Protein AF-0000000078973085 (afdb_homodimer)

Radius of gyration: 21.82 Å; Cα contacts (8 Å, |Δi|>4): 603; chains: 2; bounding box: 83×65×47 Å

Organism: NCBI:txid3068

Solvent-accessible surface area (backbone atoms only — not comparable to full-atom values): 18368 Å² total; per-residue (Å²): 118,57,44,70,79,89,70,60,66,67,54,42,29,75,76,68,40,30,40,82,41,71,52,67,82,89,67,50,64,67,45,51,39,51,39,35,44,72,67,70,41,77,74,64,61,64,69,50,48,51,47,25,57,71,43,38,66,47,36,42,32,27,29,48,53,70,67,42,96,84,46,79,40,56,42,31,38,34,33,26,32,42,28,72,36,55,40,35,38,51,45,72,74,46,48,35,70,94,53,52,96,66,54,53,66,59,50,53,50,30,53,54,48,28,53,45,41,73,58,55,31,42,34,38,33,39,72,32,50,69,91,50,43,65,63,43,40,76,56,59,31,35,68,40,62,98,57,24,38,31,32,39,32,64,56,71,72,74,70,85,63,64,69,72,67,77,105,120,55,44,71,79,88,69,59,66,68,53,43,29,74,75,70,40,32,39,82,43,73,50,67,80,87,66,50,65,69,45,52,39,50,38,34,42,72,68,69,42,78,75,64,60,64,70,51,49,51,47,25,58,71,44,37,66,47,38,40,31,27,29,48,53,70,68,41,98,82,46,79,41,59,42,31,35,35,34,27,34,41,28,72,37,55,38,36,38,50,45,75,74,45,49,35,71,94,53,53,95,68,54,54,66,58,50,52,49,29,54,54,48,28,52,44,40,72,58,55,30,42,35,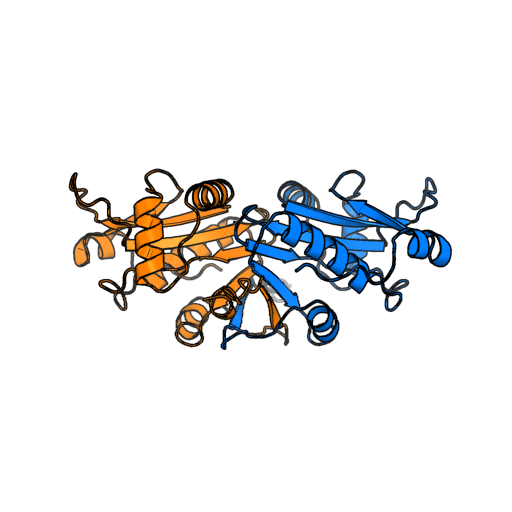37,33,38,72,33,50,69,89,49,42,66,64,44,41,76,56,58,31,34,68,39,63,97,55,24,37,31,32,37,32,64,56,71,73,74,68,84,65,64,71,69,66,78,106

InterPro domains:
  IPR000182 GNAT domain [PF00583] (39-141)
  IPR000182 GNAT domain [PS51186] (18-160)
  IPR016181 Acyl-CoA N-acyltransferase [SSF55729] (31-145)
  IPR045039 Acetyltransferase NSI-like [PTHR43626] (22-157)

Nearest PDB structures (foldseek):
  7dal-assembly1_B  TM=9.030E-01  e=3.001E-16  Oryza sativa Japonica Group
  7daj-assembly1_B  TM=9.106E-01  e=4.687E-16  Oryza sativa Japonica Group
  7dai-assembly1_A-2  TM=9.444E-01  e=3.167E-15  Oryza sativa Japonica Group
  7dai-assembly2_C  TM=9.114E-01  e=1.143E-15  Oryza sativa Japonica Group
  6k5m-assembly1_A  TM=9.271E-01  e=1.062E-14  Oryza sativa Japonica Group

Secondary structure (DSSP, 8-state):
-PPP-SS-HHHHHHHH-EEEEESSTT--HHHHHHHHHHTTPPP--HHHHHHHHHT-SEEEEEEESS-BTTB--EEEEEEEEE-SSSEEEEEEEEE-GGGTTSSHHHHHHHHHHHHHHHTT--EEEEEE-GGGHHHHHHTT-EESGGG-EEEEEE-------STTTT-/-PPP-SS-HHHHHHHH-EEEEESSTT--HHHHHHHHHHTTPPP--HHHHHHHHHT-SEEEEEEESS-BTTB--EEEEEEEEE-SSSEEEEEEEEE-GGGTTSSHHHHHHHHHHHHHHHTT--EEEEEE-GGGHHHHHHTT-EESGGG-EEEEEE-------STTTT-

pLDDT: mean 90.13, std 17.05, range [22.17, 98.94]

Structure (mmCIF, N/CA/C/O backbone):
data_AF-0000000078973085-model_v1
#
loop_
_entity.id
_entity.type
_entity.pdbx_description
1 polymer 'N-acetyltransferase domain-containing protein'
#
loop_
_atom_site.group_PDB
_atom_site.id
_atom_site.type_symbol
_atom_site.label_atom_id
_atom_site.label_alt_id
_atom_site.label_comp_id
_atom_site.label_asym_id
_atom_site.label_entity_id
_atom_site.label_seq_id
_atom_site.pdbx_PDB_ins_code
_atom_site.Cartn_x
_atom_site.Cartn_y
_atom_site.Cartn_z
_atom_site.occupancy
_atom_site.B_iso_or_equiv
_atom_site.auth_seq_id
_atom_site.auth_comp_id
_atom_site.auth_asym_id
_atom_site.auth_atom_id
_atom_site.pdbx_PDB_model_num
ATOM 1 N N . ARG A 1 1 ? 19.594 -4.953 1.979 1 85.5 1 ARG A N 1
ATOM 2 C CA . ARG A 1 1 ? 19.875 -5.809 0.831 1 85.5 1 ARG A CA 1
ATOM 3 C C . ARG A 1 1 ? 18.672 -6.668 0.474 1 85.5 1 ARG A C 1
ATOM 5 O O . ARG A 1 1 ? 17.906 -7.062 1.354 1 85.5 1 ARG A O 1
ATOM 12 N N . PRO A 1 2 ? 18.516 -6.922 -0.859 1 89.56 2 PRO A N 1
ATOM 13 C CA . PRO A 1 2 ? 17.406 -7.809 -1.251 1 89.56 2 PRO A CA 1
ATOM 14 C C . PRO A 1 2 ? 17.609 -9.242 -0.762 1 89.56 2 PRO A C 1
ATOM 16 O O . PRO A 1 2 ? 18.734 -9.648 -0.476 1 89.56 2 PRO A O 1
ATOM 19 N N . PRO A 1 3 ? 16.469 -9.898 -0.568 1 90 3 PRO A N 1
ATOM 20 C CA . PRO A 1 3 ? 16.641 -11.32 -0.256 1 90 3 PRO A CA 1
ATOM 21 C C . PRO A 1 3 ? 17.359 -12.086 -1.364 1 90 3 PRO A C 1
ATOM 23 O O . PRO A 1 3 ? 17.188 -11.773 -2.545 1 90 3 PRO A O 1
ATOM 26 N N . PRO A 1 4 ? 18.141 -13.055 -0.944 1 91.69 4 PRO A N 1
ATOM 27 C CA . PRO A 1 4 ? 18.797 -13.875 -1.968 1 91.69 4 PRO A CA 1
ATOM 28 C C . PRO A 1 4 ? 17.812 -14.742 -2.752 1 91.69 4 PRO A C 1
ATOM 30 O O . PRO A 1 4 ? 16.766 -15.117 -2.229 1 91.69 4 PRO A O 1
ATOM 33 N N . ILE A 1 5 ? 18.219 -14.984 -3.992 1 96.19 5 ILE A N 1
ATOM 34 C CA . ILE A 1 5 ? 17.484 -15.977 -4.777 1 96.19 5 ILE A CA 1
ATOM 35 C C . ILE A 1 5 ? 17.938 -17.375 -4.383 1 96.19 5 ILE A C 1
ATOM 37 O O . ILE A 1 5 ? 19.062 -17.781 -4.664 1 96.19 5 ILE A O 1
ATOM 41 N N . SER A 1 6 ? 17 -18.094 -3.74 1 96.12 6 SER A N 1
ATOM 42 C CA . SER A 1 6 ? 17.359 -19.391 -3.17 1 96.12 6 SER A CA 1
ATOM 43 C C . SER A 1 6 ? 17.438 -20.453 -4.25 1 96.12 6 SER A C 1
ATOM 45 O O . SER A 1 6 ? 18.172 -21.453 -4.098 1 96.12 6 SER A O 1
ATOM 47 N N . ARG A 1 7 ? 16.656 -20.391 -5.328 1 97.44 7 ARG A N 1
ATOM 48 C CA . ARG A 1 7 ? 16.578 -21.328 -6.445 1 97.44 7 ARG A CA 1
ATOM 49 C C . ARG A 1 7 ? 16.422 -20.594 -7.77 1 97.44 7 ARG A C 1
ATOM 51 O O . ARG A 1 7 ? 15.5 -19.781 -7.938 1 97.44 7 ARG A O 1
ATOM 58 N N . PRO A 1 8 ? 17.406 -20.828 -8.688 1 97.62 8 PRO A N 1
ATOM 59 C CA . PRO A 1 8 ? 17.328 -20.109 -9.969 1 97.62 8 PRO A CA 1
ATOM 60 C C . PRO A 1 8 ? 16.141 -20.547 -10.812 1 97.62 8 PRO A C 1
ATOM 62 O O . PRO A 1 8 ? 15.617 -21.656 -10.633 1 97.62 8 PRO A O 1
ATOM 65 N N . ASP A 1 9 ? 15.734 -19.703 -11.773 1 97.5 9 ASP A N 1
ATOM 66 C CA . ASP A 1 9 ? 14.594 -19.969 -12.641 1 97.5 9 ASP A CA 1
ATOM 67 C C . ASP A 1 9 ? 14.789 -21.266 -13.43 1 97.5 9 ASP A C 1
ATOM 69 O O . ASP A 1 9 ? 13.828 -22 -13.672 1 97.5 9 ASP A O 1
ATOM 73 N N . SER A 1 10 ? 16.016 -21.469 -13.844 1 96.69 10 SER A N 1
ATOM 74 C CA . SER A 1 10 ? 16.328 -22.656 -14.656 1 96.69 10 SER A CA 1
ATOM 75 C C . SER A 1 10 ? 15.984 -23.938 -13.914 1 96.69 10 SER A C 1
ATOM 77 O O . SER A 1 10 ? 15.578 -24.922 -14.531 1 96.69 10 SER A O 1
ATOM 79 N N . ASP A 1 11 ? 16.094 -23.938 -12.625 1 97.69 11 ASP A N 1
ATOM 80 C CA . ASP A 1 11 ? 15.766 -25.125 -11.828 1 97.69 11 ASP A CA 1
ATOM 81 C C . ASP A 1 11 ? 14.258 -25.359 -11.812 1 97.69 11 ASP A C 1
ATOM 83 O O . ASP A 1 11 ? 13.805 -26.5 -11.922 1 97.69 11 ASP A O 1
ATOM 87 N N . PHE A 1 12 ? 13.5 -24.297 -11.703 1 97.19 12 PHE A N 1
ATOM 88 C CA . PHE A 1 12 ? 12.047 -24.438 -11.711 1 97.19 12 PHE A CA 1
ATOM 89 C C . PHE A 1 12 ? 11.562 -24.922 -13.07 1 97.19 12 PHE A C 1
ATOM 91 O O . PHE A 1 12 ? 10.656 -25.766 -13.148 1 97.19 12 PHE A O 1
ATOM 98 N N . GLU A 1 13 ? 12.211 -24.391 -14.109 1 95.44 13 GLU A N 1
ATOM 99 C CA . GLU A 1 13 ? 11.852 -24.859 -15.445 1 95.44 13 GLU A CA 1
ATOM 100 C C . GLU A 1 13 ? 12.172 -26.328 -15.625 1 95.44 13 GLU A C 1
ATOM 102 O O . GLU A 1 13 ? 11.344 -27.094 -16.141 1 95.44 13 GLU A O 1
ATOM 107 N N . ALA A 1 14 ? 13.312 -26.734 -15.219 1 95.75 14 ALA A N 1
ATOM 108 C CA . ALA A 1 14 ? 13.766 -28.109 -15.398 1 95.75 14 ALA A CA 1
ATOM 109 C C . ALA A 1 14 ? 12.953 -29.078 -14.531 1 95.75 14 ALA A C 1
ATOM 111 O O . ALA A 1 14 ? 12.594 -30.172 -14.977 1 95.75 14 ALA A O 1
ATOM 112 N N . GLN A 1 15 ? 12.594 -28.688 -13.328 1 95.5 15 GLN A N 1
ATOM 113 C CA . GLN A 1 15 ? 12.016 -29.609 -12.352 1 95.5 15 GLN A CA 1
ATOM 114 C C . GLN A 1 15 ? 10.484 -29.547 -12.383 1 95.5 15 GLN A C 1
ATOM 116 O O . GLN A 1 15 ? 9.82 -30.562 -12.164 1 95.5 15 GLN A O 1
ATOM 121 N N . LEU A 1 16 ? 9.953 -28.344 -12.688 1 94.19 16 LEU A N 1
ATOM 122 C CA . LEU A 1 16 ? 8.508 -28.188 -12.578 1 94.19 16 LEU A CA 1
ATOM 123 C C . LEU A 1 16 ? 7.891 -27.812 -13.922 1 94.19 16 LEU A C 1
ATOM 125 O O . LEU A 1 16 ? 6.668 -27.844 -14.086 1 94.19 16 LEU A O 1
ATOM 129 N N . GLY A 1 17 ? 8.719 -27.5 -14.953 1 92.94 17 GLY A N 1
ATOM 130 C CA . GLY A 1 17 ? 8.203 -27.078 -16.25 1 92.94 17 GLY A CA 1
ATOM 131 C C . GLY A 1 17 ? 7.465 -25.766 -16.203 1 92.94 17 GLY A C 1
ATOM 132 O O . GLY A 1 17 ? 6.402 -25.609 -16.812 1 92.94 17 GLY A O 1
ATOM 133 N N . VAL A 1 18 ? 8.016 -24.844 -15.414 1 95.12 18 VAL A N 1
ATOM 134 C CA . VAL A 1 18 ? 7.352 -23.547 -15.297 1 95.12 18 VAL A CA 1
ATOM 135 C C . VAL A 1 18 ? 8.336 -22.422 -15.633 1 95.12 18 VAL A C 1
ATOM 137 O O . VAL A 1 18 ? 9.547 -22.641 -15.633 1 95.12 18 VAL A O 1
ATOM 140 N N . GLN A 1 19 ? 7.781 -21.234 -15.969 1 95.81 19 GLN A N 1
ATOM 141 C CA . GLN A 1 19 ? 8.57 -20.047 -16.266 1 95.81 19 GLN A CA 1
ATOM 142 C C . GLN A 1 19 ? 8.031 -18.828 -15.523 1 95.81 19 GLN A C 1
ATOM 144 O O . GLN A 1 19 ? 6.816 -18.641 -15.406 1 95.81 19 GLN A O 1
ATOM 149 N N . PHE A 1 20 ? 8.953 -18.031 -15 1 97.38 20 PHE A N 1
ATOM 150 C CA . PHE A 1 20 ? 8.594 -16.75 -14.391 1 97.38 20 PHE A CA 1
ATOM 151 C C . PHE A 1 20 ? 8.516 -15.656 -15.445 1 97.38 20 PHE A C 1
ATOM 153 O O . PHE A 1 20 ? 9.398 -15.539 -16.297 1 97.38 20 PHE A O 1
ATOM 160 N N . VAL A 1 21 ? 7.477 -14.875 -15.406 1 96.88 21 VAL A N 1
ATOM 161 C CA . VAL A 1 21 ? 7.27 -13.789 -16.359 1 96.88 21 VAL A CA 1
ATOM 162 C C . VAL A 1 21 ? 7.039 -12.477 -15.617 1 96.88 21 VAL A C 1
ATOM 164 O O . VAL A 1 21 ? 6.332 -12.445 -14.609 1 96.88 21 VAL A O 1
ATOM 167 N N . GLU A 1 22 ? 7.672 -11.406 -16.109 1 98.12 22 GLU A N 1
ATOM 168 C CA . GLU A 1 22 ? 7.469 -10.078 -15.539 1 98.12 22 GLU A CA 1
ATOM 169 C C . GLU A 1 22 ? 6.508 -9.25 -16.391 1 98.12 22 GLU A C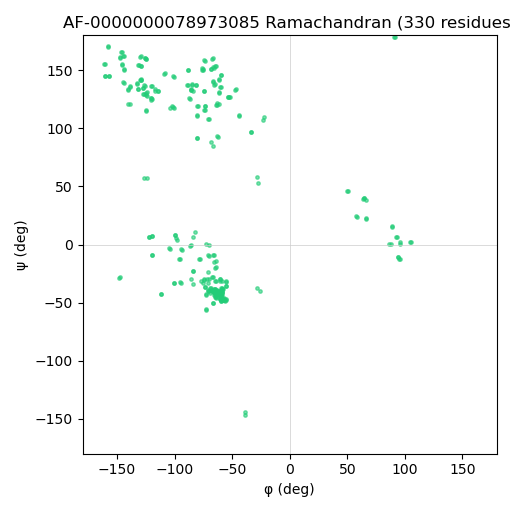 1
ATOM 171 O O . GLU A 1 22 ? 6.527 -9.344 -17.609 1 98.12 22 GLU A O 1
ATOM 176 N N . GLY A 1 23 ? 5.742 -8.469 -15.75 1 98.25 23 GLY A N 1
ATOM 177 C CA . GLY A 1 23 ? 4.828 -7.582 -16.453 1 98.25 23 GLY A CA 1
ATOM 178 C C . GLY A 1 23 ? 3.469 -8.203 -16.703 1 98.25 23 GLY A C 1
ATOM 179 O O . GLY A 1 23 ? 3.219 -9.344 -16.312 1 98.25 23 GLY A O 1
ATOM 180 N N . ARG A 1 24 ?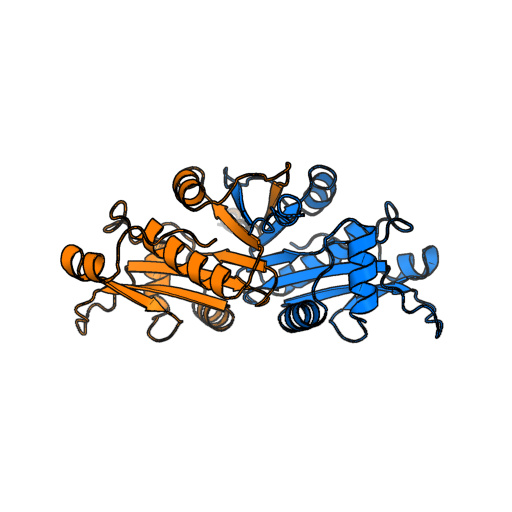 2.633 -7.449 -17.281 1 97.75 24 ARG A N 1
ATOM 181 C CA . ARG A 1 24 ? 1.24 -7.871 -17.391 1 97.75 24 ARG A CA 1
ATOM 182 C C . ARG A 1 24 ? 0.97 -8.539 -18.734 1 97.75 24 ARG A C 1
ATOM 184 O O . ARG A 1 24 ? -0.09 -9.133 -18.938 1 97.75 24 ARG A O 1
ATOM 191 N N . GLU A 1 25 ? 1.925 -8.406 -19.672 1 95.06 25 GLU A N 1
ATOM 192 C CA . GLU A 1 25 ? 1.686 -8.914 -21.016 1 95.06 25 GLU A CA 1
ATOM 193 C C . GLU A 1 25 ? 1.461 -10.422 -21 1 95.06 25 GLU A C 1
ATOM 195 O O . GLU A 1 25 ? 2.248 -11.172 -20.406 1 95.06 25 GLU A O 1
ATOM 200 N N . GLY A 1 26 ? 0.377 -10.875 -21.672 1 92.62 26 GLY A N 1
ATOM 201 C CA . GLY A 1 26 ? 0.091 -12.297 -21.781 1 92.62 26 GLY A CA 1
ATOM 202 C C . GLY A 1 26 ? -0.854 -12.805 -20.703 1 92.62 26 GLY A C 1
ATOM 203 O O . GLY A 1 26 ? -1.34 -13.93 -20.781 1 92.62 26 GLY A O 1
ATOM 204 N N . ILE A 1 27 ? -1.103 -11.992 -19.734 1 95.69 27 ILE A N 1
ATOM 205 C CA . ILE A 1 27 ? -2.027 -12.391 -18.672 1 95.69 27 ILE A CA 1
ATOM 206 C C . ILE A 1 27 ? -3.459 -12.359 -19.203 1 95.69 27 ILE A C 1
ATOM 208 O O . ILE A 1 27 ? -3.934 -11.312 -19.656 1 95.69 27 ILE A O 1
ATOM 212 N N . LEU A 1 28 ? -4.059 -13.477 -19.172 1 94.75 28 LEU A N 1
ATOM 213 C CA . LEU A 1 28 ? -5.496 -13.523 -19.422 1 94.75 28 LEU A CA 1
ATOM 214 C C . LEU A 1 28 ? -6.281 -13.305 -18.125 1 94.75 28 LEU A C 1
ATOM 216 O O . LEU A 1 28 ? -6.133 -14.062 -17.172 1 94.75 28 LEU A O 1
ATOM 220 N N . ILE A 1 29 ? -7.129 -12.367 -18.188 1 97.12 29 ILE A N 1
ATOM 221 C CA . ILE A 1 29 ? -7.887 -11.969 -17.016 1 97.12 29 ILE A CA 1
ATOM 222 C C . ILE A 1 29 ? -8.695 -13.156 -16.484 1 97.12 29 ILE A C 1
ATOM 224 O O . ILE A 1 29 ? -8.773 -13.375 -15.281 1 97.12 29 ILE A O 1
ATOM 228 N N . THR A 1 30 ? -9.258 -13.883 -17.375 1 95.62 30 THR A N 1
ATOM 229 C CA . THR A 1 30 ? -10.062 -15.031 -16.984 1 95.62 30 THR A CA 1
ATOM 230 C C . THR A 1 30 ? -9.211 -16.062 -16.234 1 95.62 30 THR A C 1
ATOM 232 O O . THR A 1 30 ? -9.641 -16.578 -15.203 1 95.62 30 THR A O 1
ATOM 235 N N . GLU A 1 31 ? -8.016 -16.328 -16.656 1 94.94 31 GLU A N 1
ATOM 236 C CA . GLU A 1 31 ? -7.129 -17.281 -16.016 1 94.94 31 GLU A CA 1
ATOM 237 C C . GLU A 1 31 ? -6.672 -16.781 -14.648 1 94.94 31 GLU A C 1
ATOM 239 O O . GLU A 1 31 ? -6.539 -17.562 -13.703 1 94.94 31 GLU A O 1
ATOM 244 N N . LEU A 1 32 ? -6.41 -15.5 -14.594 1 97.5 32 LEU A N 1
ATOM 245 C CA . LEU A 1 32 ? -5.992 -14.938 -13.312 1 97.5 32 LEU A CA 1
ATOM 246 C C . LEU A 1 32 ? -7.109 -15.039 -12.281 1 97.5 32 LEU A C 1
ATOM 248 O O . LEU A 1 32 ? -6.867 -15.422 -11.141 1 97.5 32 LEU A O 1
ATOM 252 N N . ASN A 1 33 ? -8.344 -14.758 -12.711 1 97.44 33 ASN A N 1
ATOM 253 C CA . ASN A 1 33 ? -9.484 -14.914 -11.82 1 97.44 33 ASN A CA 1
ATOM 254 C C . ASN A 1 33 ? -9.656 -16.359 -11.391 1 97.44 33 ASN A C 1
ATOM 256 O O . ASN A 1 33 ? -10.016 -16.641 -10.242 1 97.44 33 ASN A O 1
ATOM 260 N N . GLU A 1 34 ? -9.469 -17.234 -12.289 1 95.69 34 GLU A N 1
ATOM 261 C CA . GLU A 1 34 ? -9.562 -18.656 -11.945 1 95.69 34 GLU A CA 1
ATOM 262 C C . GLU A 1 34 ? -8.531 -19.031 -10.891 1 95.69 34 GLU A C 1
ATOM 264 O O . GLU A 1 34 ? -8.836 -19.766 -9.953 1 95.69 34 GLU A O 1
ATOM 269 N N . LEU A 1 35 ? -7.293 -18.547 -11.055 1 96.81 35 LEU A N 1
ATOM 270 C CA . LEU A 1 35 ? -6.273 -18.781 -10.039 1 96.81 35 LEU A CA 1
ATOM 271 C C . LEU A 1 35 ? -6.715 -18.234 -8.688 1 96.81 35 LEU A C 1
ATOM 273 O O . LEU A 1 35 ? -6.613 -18.922 -7.668 1 96.81 35 LEU A O 1
ATOM 277 N N . PHE A 1 36 ? -7.215 -16.969 -8.688 1 97.38 36 PHE A N 1
ATOM 278 C CA . PHE A 1 36 ? -7.652 -16.344 -7.445 1 97.38 36 PHE A CA 1
ATOM 279 C C . PHE A 1 36 ? -8.75 -17.156 -6.777 1 97.38 36 PHE A C 1
ATOM 281 O O . PHE A 1 36 ? -8.703 -17.406 -5.57 1 97.38 36 PHE A O 1
ATOM 288 N N . GLU A 1 37 ? -9.648 -17.688 -7.535 1 96.38 37 GLU A N 1
ATOM 289 C CA . GLU A 1 37 ? -10.727 -18.5 -7 1 96.38 37 GLU A CA 1
ATOM 290 C C . GLU A 1 37 ? -10.18 -19.797 -6.387 1 96.38 37 GLU A C 1
ATOM 292 O O . GLU A 1 37 ? -10.625 -20.219 -5.316 1 96.38 37 GLU A O 1
ATOM 297 N N . LYS A 1 38 ? -9.305 -20.406 -7.035 1 96.06 38 LYS A N 1
ATOM 298 C CA . LYS A 1 38 ? -8.75 -21.672 -6.574 1 96.06 38 LYS A CA 1
ATOM 299 C C . LYS A 1 38 ? -8.07 -21.516 -5.215 1 96.06 38 LYS A C 1
ATOM 301 O O . LYS A 1 38 ? -8.031 -22.453 -4.422 1 96.06 38 LYS A O 1
ATOM 306 N N . VAL A 1 39 ? -7.531 -20.297 -4.945 1 96 39 VAL A N 1
ATOM 307 C CA . VAL A 1 39 ? -6.82 -20.109 -3.682 1 96 39 VAL A CA 1
ATOM 308 C C . VAL A 1 39 ? -7.746 -19.453 -2.664 1 96 39 VAL A C 1
ATOM 310 O O . VAL A 1 39 ? -7.293 -19 -1.604 1 96 39 VAL A O 1
ATOM 313 N N . GLY A 1 40 ? -9.008 -19.25 -3.041 1 94.5 40 GLY A N 1
ATOM 314 C CA . GLY A 1 40 ? -10.008 -18.781 -2.098 1 94.5 40 GLY A CA 1
ATOM 315 C C . GLY A 1 40 ? -10.156 -17.266 -2.094 1 94.5 40 GLY A C 1
ATOM 316 O O . GLY A 1 40 ? -10.797 -16.703 -1.204 1 94.5 40 GLY A O 1
ATOM 317 N N . PHE A 1 41 ? -9.5 -16.594 -3 1 95.12 41 PHE A N 1
ATOM 318 C CA . PHE A 1 41 ? -9.711 -15.148 -3.129 1 95.12 41 PHE A CA 1
ATOM 319 C C . PHE A 1 41 ? -11.039 -14.852 -3.82 1 95.12 41 PHE A C 1
ATOM 321 O O . PHE A 1 41 ? -11.508 -15.648 -4.637 1 95.12 41 PHE A O 1
ATOM 328 N N . PRO A 1 42 ? -11.602 -13.719 -3.486 1 92.5 42 PRO A N 1
ATOM 329 C CA . PRO A 1 42 ? -12.828 -13.367 -4.203 1 92.5 42 PRO A CA 1
ATOM 330 C C . PRO A 1 42 ? -12.586 -13.086 -5.688 1 92.5 42 PRO A C 1
ATOM 332 O O . PRO A 1 42 ? -11.555 -12.516 -6.051 1 92.5 42 PRO A O 1
ATOM 335 N N . ARG A 1 43 ? -13.547 -13.586 -6.445 1 95 43 ARG A N 1
ATOM 336 C CA . ARG A 1 43 ? -13.508 -13.219 -7.859 1 95 43 ARG A CA 1
ATOM 337 C C . ARG A 1 43 ? -13.633 -11.711 -8.039 1 95 43 ARG A C 1
ATOM 339 O O . ARG A 1 43 ? -14.414 -11.055 -7.348 1 95 43 ARG A O 1
ATOM 346 N N . ARG A 1 44 ? -12.875 -11.227 -8.992 1 97.31 44 ARG A N 1
ATOM 347 C CA . ARG A 1 44 ? -12.906 -9.789 -9.258 1 97.31 44 ARG A CA 1
ATOM 348 C C . ARG A 1 44 ? -13.609 -9.492 -10.578 1 97.31 44 ARG A C 1
ATOM 350 O O . ARG A 1 44 ? -13.562 -10.305 -11.508 1 97.31 44 ARG A O 1
ATOM 357 N N . ASP A 1 45 ? -14.281 -8.336 -10.594 1 97.81 45 ASP A N 1
ATOM 358 C CA . ASP A 1 45 ? -14.789 -7.84 -11.875 1 97.81 45 ASP A CA 1
ATOM 359 C C . ASP A 1 45 ? -13.672 -7.75 -12.914 1 97.81 45 ASP A C 1
ATOM 361 O O . ASP A 1 45 ? -12.633 -7.133 -12.664 1 97.81 45 ASP A O 1
ATOM 365 N N . PRO A 1 46 ? -13.875 -8.367 -14.109 1 98.25 46 PRO A N 1
ATOM 366 C CA . PRO A 1 46 ? -12.789 -8.445 -15.086 1 98.25 46 PRO A CA 1
ATOM 367 C C . PRO A 1 46 ? -12.281 -7.066 -15.516 1 98.25 46 PRO A C 1
ATOM 369 O O . PRO A 1 46 ? -11.078 -6.875 -15.695 1 98.25 46 PRO A O 1
ATOM 372 N N . ASP A 1 47 ? -13.164 -6.121 -15.688 1 98.38 47 ASP A N 1
ATOM 373 C CA . ASP A 1 47 ? -12.75 -4.785 -16.094 1 98.38 47 ASP A CA 1
ATOM 374 C C . ASP A 1 47 ? -11.938 -4.105 -14.992 1 98.38 47 ASP A C 1
ATOM 376 O O . ASP A 1 47 ? -10.93 -3.447 -15.273 1 98.38 47 ASP A O 1
ATOM 380 N N . ARG A 1 48 ? -12.352 -4.273 -13.773 1 98.38 48 ARG A N 1
ATOM 381 C CA . ARG A 1 48 ? -11.625 -3.697 -12.648 1 98.38 48 ARG A CA 1
ATOM 382 C C . ARG A 1 48 ? -10.258 -4.352 -12.484 1 98.38 48 ARG A C 1
ATOM 384 O O . ARG A 1 48 ? -9.266 -3.672 -12.203 1 98.38 48 ARG A O 1
ATOM 391 N N . LEU A 1 49 ? -10.25 -5.684 -12.688 1 98.5 49 LEU A N 1
ATOM 392 C CA . LEU A 1 49 ? -8.977 -6.395 -12.602 1 98.5 49 LEU A CA 1
ATOM 393 C C . LEU A 1 49 ? -8.008 -5.926 -13.68 1 98.5 49 LEU A C 1
ATOM 395 O O . LEU A 1 49 ? -6.812 -5.773 -13.43 1 98.5 49 LEU A O 1
ATOM 399 N N . ARG A 1 50 ? -8.492 -5.695 -14.844 1 98.56 50 ARG A N 1
ATOM 400 C CA . ARG A 1 50 ? -7.664 -5.176 -15.922 1 98.56 50 ARG A CA 1
ATOM 401 C C . ARG A 1 50 ? -7.07 -3.822 -15.555 1 98.56 50 ARG A C 1
ATOM 403 O O . ARG A 1 50 ? -5.867 -3.602 -15.719 1 98.56 50 ARG A O 1
ATOM 410 N N . VAL A 1 51 ? -7.879 -2.922 -15.039 1 98.69 51 VAL A N 1
ATOM 411 C CA . VAL A 1 51 ? -7.426 -1.596 -14.633 1 98.69 51 VAL A CA 1
ATOM 412 C C . VAL A 1 51 ? -6.387 -1.722 -13.516 1 98.69 51 VAL A C 1
ATOM 414 O O . VAL A 1 51 ? -5.367 -1.031 -13.531 1 98.69 51 VAL A O 1
ATOM 417 N N . ALA A 1 52 ? -6.668 -2.645 -12.57 1 98.81 52 ALA A N 1
ATOM 418 C CA . ALA A 1 52 ? -5.727 -2.85 -11.477 1 98.81 52 ALA A CA 1
ATOM 419 C C . ALA A 1 52 ? -4.359 -3.283 -12 1 98.81 52 ALA A C 1
ATOM 421 O O . ALA A 1 52 ? -3.328 -2.779 -11.547 1 98.81 52 ALA A O 1
ATOM 422 N N . LEU A 1 53 ? -4.348 -4.199 -12.969 1 98.81 53 LEU A N 1
ATOM 423 C CA . LEU A 1 53 ? -3.086 -4.668 -13.531 1 98.81 53 LEU A CA 1
ATOM 424 C C . LEU A 1 53 ? -2.359 -3.539 -14.258 1 98.81 53 LEU A C 1
ATOM 426 O O . LEU A 1 53 ? -1.137 -3.418 -14.156 1 98.81 53 LEU A O 1
ATOM 430 N N . GLU A 1 54 ? -3.084 -2.701 -14.945 1 98.56 54 GLU A N 1
ATOM 431 C CA . GLU A 1 54 ? -2.51 -1.578 -15.68 1 98.56 54 GLU A CA 1
ATOM 432 C C . GLU A 1 54 ? -1.854 -0.576 -14.734 1 98.56 54 GLU A C 1
ATOM 434 O O . GLU A 1 54 ? -0.871 0.074 -15.094 1 98.56 54 GLU A O 1
ATOM 439 N N . ASN A 1 55 ? -2.391 -0.472 -13.555 1 98.62 55 ASN A N 1
ATOM 440 C CA . ASN A 1 55 ? -1.906 0.514 -12.594 1 98.62 55 ASN A CA 1
ATOM 441 C C . ASN A 1 55 ? -0.972 -0.117 -11.57 1 98.62 55 ASN A C 1
ATOM 443 O O . ASN A 1 55 ? -0.632 0.511 -10.562 1 98.62 55 ASN A O 1
ATOM 447 N N . THR A 1 56 ? -0.62 -1.367 -11.805 1 98.81 56 THR A N 1
ATOM 448 C CA . THR A 1 56 ? 0.326 -2.072 -10.953 1 98.81 56 THR A CA 1
ATOM 449 C C . THR A 1 56 ? 1.763 -1.712 -11.32 1 98.81 56 THR A C 1
ATOM 451 O O . THR A 1 56 ? 2.09 -1.566 -12.5 1 98.81 56 THR A O 1
ATOM 454 N N . TYR A 1 57 ? 2.594 -1.493 -10.32 1 98.88 57 TYR A N 1
ATOM 455 C CA . TYR A 1 57 ? 3.979 -1.071 -10.5 1 98.88 57 TYR A CA 1
ATOM 456 C C . TYR A 1 57 ? 4.836 -2.221 -11.016 1 98.88 57 TYR A C 1
ATOM 458 O O . TYR A 1 57 ? 5.465 -2.109 -12.07 1 98.88 57 TYR A O 1
ATOM 466 N N . HIS A 1 58 ? 4.875 -3.369 -10.305 1 98.88 58 HIS A N 1
ATOM 467 C CA . HIS A 1 58 ? 5.535 -4.586 -10.773 1 98.88 58 HIS A CA 1
ATOM 468 C C . HIS A 1 58 ? 4.605 -5.789 -10.664 1 98.88 58 HIS A C 1
ATOM 470 O O . HIS A 1 58 ? 3.842 -5.902 -9.703 1 98.88 58 HIS A O 1
ATOM 476 N N . ILE A 1 59 ? 4.695 -6.629 -11.648 1 98.88 59 ILE A N 1
ATOM 477 C CA . ILE A 1 59 ? 4 -7.91 -11.695 1 98.88 59 ILE A CA 1
ATOM 478 C C . ILE A 1 59 ? 5 -9.031 -11.992 1 98.88 59 ILE A C 1
ATOM 480 O O . ILE A 1 59 ? 5.875 -8.875 -12.844 1 98.88 59 ILE A O 1
ATOM 484 N N . ILE A 1 60 ? 4.879 -10.07 -11.266 1 98.88 60 ILE A N 1
ATOM 485 C CA . ILE A 1 60 ? 5.57 -11.312 -11.609 1 98.88 60 ILE A CA 1
ATOM 486 C C . ILE A 1 60 ? 4.59 -12.477 -11.539 1 98.88 60 ILE A C 1
ATOM 488 O O . ILE A 1 60 ? 3.779 -12.562 -10.609 1 98.88 60 ILE A O 1
ATOM 492 N N . TRP A 1 61 ? 4.648 -13.266 -12.539 1 98.25 61 TRP A N 1
ATOM 493 C CA . TRP A 1 61 ? 3.75 -14.414 -12.547 1 98.25 61 TRP A CA 1
ATOM 494 C C . TRP A 1 61 ? 4.43 -15.625 -13.18 1 98.25 61 TRP A C 1
ATOM 496 O O . TRP A 1 61 ? 5.52 -15.508 -13.75 1 98.25 61 TRP A O 1
ATOM 506 N N . VAL A 1 62 ? 3.857 -16.797 -12.914 1 97.25 62 VAL A N 1
ATOM 507 C CA . VAL A 1 62 ? 4.418 -18.078 -13.336 1 97.25 62 VAL A CA 1
ATOM 508 C C . VAL A 1 62 ? 3.459 -18.766 -14.297 1 97.25 62 VAL A C 1
ATOM 510 O O . VAL A 1 62 ? 2.254 -18.828 -14.047 1 97.25 62 VAL A O 1
ATOM 513 N N . ARG A 1 63 ? 4.012 -19.25 -15.367 1 94.25 63 ARG A N 1
ATOM 514 C CA . ARG A 1 63 ? 3.234 -20.016 -16.328 1 94.25 63 ARG A CA 1
ATOM 515 C C . ARG A 1 63 ? 3.93 -21.328 -16.672 1 94.25 63 ARG A C 1
ATOM 517 O O . ARG A 1 63 ? 5.105 -21.516 -16.344 1 94.25 63 ARG A O 1
ATOM 524 N N . ALA A 1 64 ? 3.123 -22.219 -17.219 1 91.31 64 ALA A N 1
ATOM 525 C CA . ALA A 1 64 ? 3.725 -23.438 -17.766 1 91.31 64 ALA A CA 1
ATOM 526 C C . ALA A 1 64 ? 4.723 -23.109 -18.875 1 91.31 64 ALA A C 1
ATOM 528 O O . ALA A 1 64 ? 4.469 -22.234 -19.703 1 91.31 64 ALA A O 1
ATOM 529 N N . ALA A 1 65 ? 5.883 -23.766 -18.844 1 86.38 65 ALA A N 1
ATOM 530 C CA . ALA A 1 65 ? 6.926 -23.531 -19.844 1 86.38 65 ALA A CA 1
ATOM 531 C C . ALA A 1 65 ? 6.473 -24 -21.219 1 86.38 65 ALA A C 1
ATOM 533 O O . ALA A 1 65 ? 6.781 -23.359 -22.234 1 86.38 65 ALA A O 1
ATOM 534 N N . ARG A 1 66 ? 5.996 -25.172 -21.297 1 76.25 66 ARG A N 1
ATOM 535 C CA . ARG A 1 66 ? 5.504 -25.656 -22.578 1 76.25 66 ARG A CA 1
ATOM 536 C C . ARG A 1 66 ? 4.098 -25.141 -22.859 1 76.25 66 ARG A C 1
ATOM 538 O O . ARG A 1 66 ? 3.199 -25.297 -22.031 1 76.25 66 ARG A O 1
ATOM 545 N N . GLN A 1 67 ? 4.125 -23.938 -23.578 1 62.25 67 GLN A N 1
ATOM 546 C CA . GLN A 1 67 ? 2.84 -23.328 -23.906 1 62.25 67 GLN A CA 1
ATOM 547 C C . GLN A 1 67 ? 2.016 -24.25 -24.812 1 62.25 67 GLN A C 1
ATOM 549 O O . GLN A 1 67 ? 2.521 -24.766 -25.812 1 62.25 67 GLN A O 1
ATOM 554 N N . SER A 1 68 ? 1.25 -25.016 -24.297 1 54.69 68 SER A N 1
ATOM 555 C CA . SER A 1 68 ? 0.314 -25.641 -25.234 1 54.69 68 SER A CA 1
ATOM 556 C C . SER A 1 68 ? -0.893 -24.734 -25.484 1 54.69 68 SER A C 1
ATOM 558 O O . SER A 1 68 ? -1.168 -23.828 -24.703 1 54.69 68 SER A O 1
ATOM 560 N N . ARG A 1 69 ? -1.181 -24.609 -26.859 1 52.31 69 ARG A N 1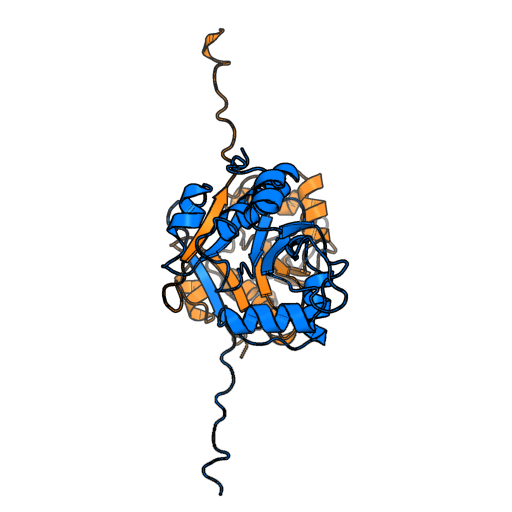
ATOM 561 C CA . ARG A 1 69 ? -2.312 -23.812 -27.312 1 52.31 69 ARG A CA 1
ATOM 562 C C . ARG A 1 69 ? -3.395 -23.734 -26.234 1 52.31 69 ARG A C 1
ATOM 564 O O . ARG A 1 69 ? -4.078 -22.719 -26.109 1 52.31 69 ARG A O 1
ATOM 571 N N . LEU A 1 70 ? -3.553 -24.812 -25.656 1 49.25 70 LEU A N 1
ATOM 572 C CA . LEU A 1 70 ? -4.707 -24.969 -24.781 1 49.25 70 LEU A CA 1
ATOM 573 C C . LEU A 1 70 ? -4.41 -24.422 -23.391 1 49.25 70 LEU A C 1
ATOM 575 O O . LEU A 1 70 ? -5.332 -24.062 -22.641 1 49.25 70 LEU A O 1
ATOM 579 N N . ALA A 1 71 ? -3.152 -24.516 -22.875 1 52.91 71 ALA A N 1
ATOM 580 C CA . ALA A 1 71 ? -3.119 -24.328 -21.422 1 52.91 71 ALA A CA 1
ATOM 581 C C . ALA A 1 71 ? -2.158 -23.203 -21.047 1 52.91 71 ALA A C 1
ATOM 583 O O . ALA A 1 71 ? -0.972 -23.453 -20.812 1 52.91 71 ALA A O 1
ATOM 584 N N . ARG A 1 72 ? -2.369 -21.969 -21.594 1 61.06 72 ARG A N 1
ATOM 585 C CA . ARG A 1 72 ? -1.644 -20.922 -20.875 1 61.06 72 ARG A CA 1
ATOM 586 C C . ARG A 1 72 ? -2.201 -20.75 -19.469 1 61.06 72 ARG A C 1
ATOM 588 O O . ARG A 1 72 ? -3.396 -20.5 -19.297 1 61.06 72 ARG A O 1
ATOM 595 N N . GLN A 1 73 ? -1.741 -21.562 -18.516 1 81.06 73 GLN A N 1
ATOM 596 C CA . GLN A 1 73 ? -2.326 -21.5 -17.172 1 81.06 73 GLN A CA 1
ATOM 597 C C . GLN A 1 73 ? -1.436 -20.703 -16.234 1 81.06 73 GLN A C 1
ATOM 599 O O . GLN A 1 73 ? -0.217 -20.891 -16.203 1 81.06 73 GLN A O 1
ATOM 604 N N . ILE A 1 74 ? -1.988 -19.656 -15.773 1 94.06 74 ILE A N 1
ATOM 605 C CA . ILE A 1 74 ? -1.307 -18.953 -14.695 1 94.06 74 ILE A CA 1
ATOM 606 C C . ILE A 1 74 ? -1.227 -19.844 -13.461 1 94.06 74 ILE A C 1
ATOM 608 O O . ILE A 1 74 ? -2.252 -20.297 -12.953 1 94.06 74 ILE A O 1
ATOM 612 N N . ILE A 1 75 ? -0.031 -20.109 -13.047 1 96.25 75 ILE A N 1
ATOM 613 C CA . ILE A 1 75 ? 0.232 -21.031 -11.945 1 96.25 75 ILE A CA 1
ATOM 614 C C . ILE A 1 75 ? 0.506 -20.234 -10.672 1 96.25 75 ILE A C 1
ATOM 616 O O . ILE A 1 75 ? 0.181 -20.672 -9.57 1 96.25 75 ILE A O 1
ATOM 620 N N . GLY A 1 76 ? 1.085 -19.125 -10.758 1 98.12 76 GLY A N 1
ATOM 621 C CA . GLY A 1 76 ? 1.415 -18.234 -9.656 1 98.12 76 GLY A CA 1
ATOM 622 C C . GLY A 1 76 ? 1.369 -16.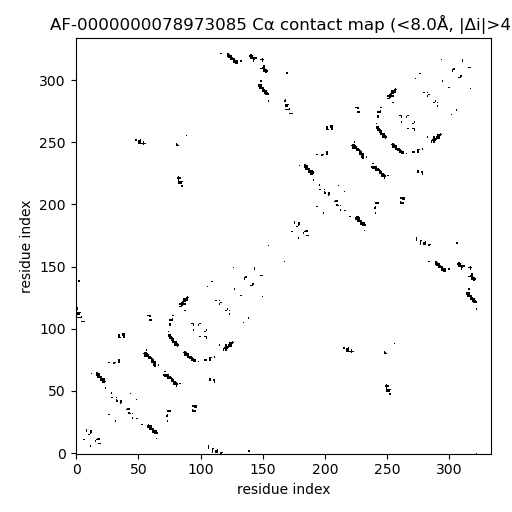766 -10.031 1 98.12 76 GLY A C 1
ATOM 623 O O . GLY A 1 76 ? 1.442 -16.422 -11.211 1 98.12 76 GLY A O 1
ATOM 624 N N . PHE A 1 77 ? 1.276 -15.977 -9.039 1 98.81 77 PHE A N 1
ATOM 625 C CA . PHE A 1 77 ? 1.096 -14.547 -9.297 1 98.81 77 PHE A CA 1
ATOM 626 C C . PHE A 1 77 ? 1.48 -13.727 -8.07 1 98.81 77 PHE A C 1
ATOM 628 O O . PHE A 1 77 ? 1.255 -14.156 -6.934 1 98.81 77 PHE A O 1
ATOM 635 N N . ALA A 1 78 ? 2.041 -12.578 -8.258 1 98.88 78 ALA A N 1
ATOM 636 C CA . ALA A 1 78 ? 2.303 -11.555 -7.25 1 98.88 78 ALA A CA 1
ATOM 637 C C . ALA A 1 78 ? 2.445 -10.18 -7.891 1 98.88 78 ALA A C 1
ATOM 639 O O . ALA A 1 78 ? 2.986 -10.047 -8.992 1 98.88 78 ALA A O 1
ATOM 640 N N . ARG A 1 79 ? 2.004 -9.188 -7.215 1 98.94 79 ARG A N 1
ATOM 641 C CA . ARG A 1 79 ? 2.146 -7.836 -7.754 1 98.94 79 ARG A CA 1
ATOM 642 C C . ARG A 1 79 ? 2.369 -6.824 -6.633 1 98.94 79 ARG A C 1
ATOM 644 O O . ARG A 1 79 ? 2.172 -7.137 -5.457 1 98.94 79 ARG A O 1
ATOM 651 N N . ALA A 1 80 ? 2.805 -5.625 -7.031 1 98.94 80 ALA A N 1
ATOM 652 C CA . ALA A 1 80 ? 3.008 -4.559 -6.051 1 98.94 80 ALA A CA 1
ATOM 653 C C . ALA A 1 80 ? 2.555 -3.211 -6.605 1 98.94 80 ALA A C 1
ATOM 655 O O . ALA A 1 80 ? 2.799 -2.898 -7.773 1 98.94 80 ALA A O 1
ATOM 656 N N . THR A 1 81 ? 1.807 -2.461 -5.816 1 98.88 81 THR A N 1
ATOM 657 C CA . THR A 1 81 ? 1.61 -1.039 -6.074 1 98.88 81 THR A CA 1
ATOM 658 C C . THR A 1 81 ? 2.699 -0.211 -5.398 1 98.88 81 THR A C 1
ATOM 660 O O . THR A 1 81 ? 3.287 -0.644 -4.402 1 98.88 81 THR A O 1
ATOM 663 N N . SER A 1 82 ? 3.006 0.941 -6.02 1 98.88 82 SER A N 1
ATOM 664 C CA . SER A 1 82 ? 4.109 1.746 -5.504 1 98.88 82 SER A CA 1
ATOM 665 C C . SER A 1 82 ? 4.027 3.184 -6.004 1 98.88 82 SER A C 1
ATOM 667 O O . SER A 1 82 ? 3.338 3.467 -6.984 1 98.88 82 SER A O 1
ATOM 669 N N . ASP A 1 83 ? 4.629 4.02 -5.211 1 98.81 83 ASP A N 1
ATOM 670 C CA . ASP A 1 83 ? 4.863 5.371 -5.707 1 98.81 83 ASP A CA 1
ATOM 671 C C . ASP A 1 83 ? 6.164 5.449 -6.504 1 98.81 83 ASP A C 1
ATOM 673 O O . ASP A 1 83 ? 6.59 6.535 -6.902 1 98.81 83 ASP A O 1
ATOM 677 N N . GLY A 1 84 ? 6.875 4.309 -6.609 1 98.62 84 GLY A N 1
ATOM 678 C CA . GLY A 1 84 ? 8.008 4.164 -7.508 1 98.62 84 GLY A CA 1
ATOM 679 C C . GLY A 1 84 ? 9.344 4.43 -6.836 1 98.62 84 GLY A C 1
ATOM 680 O O . GLY A 1 84 ? 10.391 4.074 -7.371 1 98.62 84 GLY A O 1
ATOM 681 N N . VAL A 1 85 ? 9.289 5.031 -5.57 1 98.38 85 VAL A N 1
ATOM 682 C CA . VAL A 1 85 ? 10.594 5.445 -5.059 1 98.38 85 VAL A CA 1
ATOM 683 C C . VAL A 1 85 ? 10.617 5.312 -3.537 1 98.38 85 VAL A C 1
ATOM 685 O O . VAL A 1 85 ? 11.68 5.156 -2.938 1 98.38 85 VAL A O 1
ATOM 688 N N . LEU A 1 86 ? 9.5 5.418 -2.842 1 98 86 LEU A N 1
ATOM 689 C CA . LEU A 1 86 ? 9.539 5.469 -1.384 1 98 86 LEU A CA 1
ATOM 690 C C . LEU A 1 86 ? 8.922 4.215 -0.777 1 98 86 LEU A C 1
ATOM 692 O O . LEU A 1 86 ? 9.414 3.697 0.228 1 98 86 LEU A O 1
ATOM 696 N N . SER A 1 87 ? 7.809 3.756 -1.317 1 98.19 87 SER A N 1
ATOM 697 C CA . SER A 1 87 ? 7.09 2.654 -0.686 1 98.19 87 SER A CA 1
ATOM 698 C C . SER A 1 87 ? 6.43 1.757 -1.726 1 98.19 87 SER A C 1
ATOM 700 O O . SER A 1 87 ? 6.191 2.182 -2.859 1 98.19 87 SER A O 1
ATOM 702 N N . ALA A 1 88 ? 6.227 0.551 -1.349 1 98.81 88 ALA A N 1
ATOM 703 C CA . ALA A 1 88 ? 5.461 -0.407 -2.143 1 98.81 88 ALA A CA 1
ATOM 704 C C . ALA A 1 88 ? 4.648 -1.336 -1.248 1 98.81 88 ALA A C 1
ATOM 706 O O . ALA A 1 88 ? 5 -1.557 -0.087 1 98.81 88 ALA A O 1
ATOM 707 N N . THR A 1 89 ? 3.557 -1.775 -1.757 1 98.88 89 THR A N 1
ATOM 708 C CA . THR A 1 89 ? 2.756 -2.805 -1.104 1 98.88 89 THR A CA 1
ATOM 709 C C . THR A 1 89 ? 2.529 -3.988 -2.039 1 98.88 89 THR A C 1
ATOM 711 O O . THR A 1 89 ? 2.141 -3.807 -3.195 1 98.88 89 THR A O 1
ATOM 714 N N . VAL A 1 90 ? 2.783 -5.156 -1.51 1 98.81 90 VAL A N 1
ATOM 715 C CA . VAL A 1 90 ? 2.6 -6.383 -2.277 1 98.81 90 VAL A CA 1
ATOM 716 C C . VAL A 1 90 ? 1.169 -6.891 -2.105 1 98.81 90 VAL A C 1
ATOM 718 O O . VAL A 1 90 ? 0.629 -6.879 -0.996 1 98.81 90 VAL A O 1
ATOM 721 N N . TRP A 1 91 ? 0.602 -7.32 -3.246 1 98.38 91 TRP A N 1
ATOM 722 C CA . TRP A 1 91 ? -0.767 -7.824 -3.279 1 98.38 91 TRP A CA 1
ATOM 723 C C . TRP A 1 91 ? -0.84 -9.148 -4.023 1 98.38 91 TRP A C 1
ATOM 725 O O . TRP A 1 91 ? -0.01 -9.43 -4.895 1 98.38 91 TRP A O 1
ATOM 735 N N . ASP A 1 92 ? -1.832 -9.961 -3.725 1 98.06 92 ASP A N 1
ATOM 736 C CA . ASP A 1 92 ? -2.363 -11.039 -4.551 1 98.06 92 ASP A CA 1
ATOM 737 C C . ASP A 1 92 ? -1.318 -12.125 -4.77 1 98.06 92 ASP A C 1
ATOM 739 O O . ASP A 1 92 ? -1.163 -12.633 -5.883 1 98.06 92 ASP A O 1
ATOM 743 N N . VAL A 1 93 ? -0.601 -12.398 -3.742 1 98.38 93 VAL A N 1
ATOM 744 C CA . VAL A 1 93 ? 0.347 -13.5 -3.852 1 98.38 93 VAL A CA 1
ATOM 745 C C . VAL A 1 93 ? -0.402 -14.828 -3.818 1 98.38 93 VAL A C 1
ATOM 747 O O . VAL A 1 93 ? -1.032 -15.172 -2.814 1 98.38 93 VAL A O 1
ATOM 750 N N . ALA A 1 94 ? -0.311 -15.547 -4.949 1 98.12 94 ALA A N 1
ATOM 751 C CA . ALA A 1 94 ? -1.077 -16.781 -5.078 1 98.12 94 ALA A CA 1
ATOM 752 C C . ALA A 1 94 ? -0.297 -17.828 -5.867 1 98.12 94 ALA A C 1
ATOM 754 O O . ALA A 1 94 ? 0.404 -17.5 -6.824 1 98.12 94 ALA A O 1
ATOM 755 N N . VAL A 1 95 ? -0.378 -19 -5.43 1 97.75 95 VAL A N 1
ATOM 756 C CA . VAL A 1 95 ? 0.105 -20.172 -6.156 1 97.75 95 VAL A CA 1
ATOM 757 C C . VAL A 1 95 ? -1.01 -21.219 -6.262 1 97.75 95 VAL A C 1
ATOM 759 O O . VAL A 1 95 ? -1.658 -21.547 -5.262 1 97.75 95 VAL A O 1
ATOM 762 N N . ASN A 1 96 ? -1.215 -21.672 -7.488 1 96.69 96 ASN A N 1
ATOM 763 C CA . ASN A 1 96 ? -2.188 -22.75 -7.695 1 96.69 96 ASN A CA 1
ATOM 764 C C . ASN A 1 96 ? -1.993 -23.875 -6.695 1 96.69 96 ASN A C 1
ATOM 766 O O . ASN A 1 96 ? -0.872 -24.344 -6.488 1 96.69 96 ASN A O 1
ATOM 770 N N . PRO A 1 97 ? -3.061 -24.359 -6.078 1 96.69 97 PRO A N 1
ATOM 771 C CA . PRO A 1 97 ? -2.936 -25.375 -5.02 1 96.69 97 PRO A CA 1
ATOM 772 C C . PRO A 1 97 ? -2.174 -26.609 -5.473 1 96.69 97 PRO A C 1
ATOM 774 O O . PRO A 1 97 ? -1.42 -27.203 -4.691 1 96.69 97 PRO A O 1
ATOM 777 N N . GLY A 1 98 ? -2.326 -27 -6.672 1 94.38 98 GLY A N 1
ATOM 778 C CA . GLY A 1 98 ? -1.622 -28.156 -7.191 1 94.38 98 GLY A CA 1
ATOM 779 C C . GLY A 1 98 ? -0.12 -27.953 -7.273 1 94.38 98 GLY A C 1
ATOM 780 O O . GLY A 1 98 ? 0.632 -28.922 -7.441 1 94.38 98 GLY A O 1
ATOM 781 N N . TRP A 1 99 ? 0.352 -26.734 -7.051 1 95.38 99 TRP A N 1
ATOM 782 C CA . TRP A 1 99 ? 1.768 -26.391 -7.176 1 95.38 99 TRP A CA 1
ATOM 783 C C . TRP A 1 99 ? 2.309 -25.828 -5.871 1 95.38 99 TRP A C 1
ATOM 785 O O . TRP A 1 99 ? 3.443 -25.344 -5.816 1 95.38 99 TRP A O 1
ATOM 795 N N . GLN A 1 100 ? 1.52 -25.844 -4.828 1 94.81 100 GLN A N 1
ATOM 796 C CA . GLN A 1 100 ? 1.958 -25.281 -3.553 1 94.81 100 GLN A CA 1
ATOM 797 C C . GLN A 1 100 ? 2.965 -26.203 -2.867 1 94.81 100 GLN A C 1
ATOM 799 O O . GLN A 1 100 ? 3.168 -27.344 -3.301 1 94.81 100 GLN A O 1
ATOM 804 N N . ARG A 1 101 ? 3.703 -25.688 -2.029 1 94.75 101 ARG A N 1
ATOM 805 C CA . ARG A 1 101 ? 4.746 -26.375 -1.28 1 94.75 101 ARG A CA 1
ATOM 806 C C . ARG A 1 101 ? 5.867 -26.844 -2.203 1 94.75 101 ARG A C 1
ATOM 808 O O . ARG A 1 101 ? 6.582 -27.797 -1.888 1 94.75 101 ARG A O 1
ATOM 815 N N . SER A 1 102 ? 5.941 -26.188 -3.357 1 96.12 102 SER A N 1
ATOM 816 C CA . SER A 1 102 ? 6.996 -26.484 -4.324 1 96.12 102 SER A CA 1
ATOM 817 C C . SER A 1 102 ? 8.078 -25.406 -4.301 1 96.12 102 SER A C 1
ATOM 819 O O . SER A 1 102 ? 9.055 -25.484 -5.047 1 96.12 102 SER A O 1
ATOM 821 N N . GLY A 1 103 ? 7.891 -24.391 -3.523 1 97.19 103 GLY A N 1
ATOM 822 C CA . GLY A 1 103 ? 8.836 -23.297 -3.443 1 97.19 103 GLY A CA 1
ATOM 823 C C . GLY A 1 103 ? 8.477 -22.125 -4.332 1 97.19 103 GLY A C 1
ATOM 824 O O . GLY A 1 103 ? 9.133 -21.078 -4.297 1 97.19 103 GLY A O 1
ATOM 825 N N . LEU A 1 104 ? 7.391 -22.203 -5.047 1 97.81 104 LEU A N 1
ATOM 826 C CA . LEU A 1 104 ? 7.023 -21.188 -6.023 1 97.81 104 LEU A CA 1
ATOM 827 C C . LEU A 1 104 ? 6.625 -19.891 -5.324 1 97.81 104 LEU A C 1
ATOM 829 O O . LEU A 1 104 ? 6.949 -18.797 -5.801 1 97.81 104 LEU A O 1
ATOM 833 N N . GLY A 1 105 ? 5.906 -20.047 -4.211 1 97.94 105 GLY A N 1
ATOM 834 C CA . GLY A 1 105 ? 5.535 -18.844 -3.475 1 97.94 105 GLY A CA 1
ATOM 835 C C . GLY A 1 105 ? 6.73 -18.031 -3.004 1 97.94 105 GLY A C 1
ATOM 836 O O . GLY A 1 105 ? 6.785 -16.828 -3.205 1 97.94 105 GLY A O 1
ATOM 837 N N . ARG A 1 106 ? 7.625 -18.719 -2.422 1 97.94 106 ARG A N 1
ATOM 838 C CA . ARG A 1 106 ? 8.859 -18.078 -1.981 1 97.94 106 ARG A CA 1
ATOM 839 C C . ARG A 1 106 ? 9.609 -17.469 -3.16 1 97.94 106 ARG A C 1
ATOM 841 O O . ARG A 1 106 ? 10.102 -16.344 -3.078 1 97.94 106 ARG A O 1
ATOM 848 N N . ALA A 1 107 ? 9.68 -18.188 -4.211 1 98.5 107 ALA A N 1
ATOM 849 C CA . ALA A 1 107 ? 10.414 -17.734 -5.391 1 98.5 107 ALA A CA 1
ATOM 850 C C . ALA A 1 107 ? 9.797 -16.469 -5.977 1 98.5 107 ALA A C 1
ATOM 852 O O . ALA A 1 107 ? 10.508 -15.547 -6.367 1 98.5 107 ALA A O 1
ATOM 853 N N . LEU A 1 108 ? 8.484 -16.422 -6.051 1 98.56 108 LEU A N 1
ATOM 854 C CA . LEU A 1 108 ? 7.781 -15.227 -6.5 1 98.56 108 LEU A CA 1
ATOM 855 C C . LEU A 1 108 ? 8.164 -14.023 -5.645 1 98.56 108 LEU A C 1
ATOM 857 O O . LEU A 1 108 ? 8.555 -12.977 -6.172 1 98.56 108 LEU A O 1
ATOM 861 N N . MET A 1 109 ? 8.133 -14.188 -4.363 1 98.62 109 MET A N 1
ATOM 862 C CA . MET A 1 109 ? 8.344 -13.078 -3.441 1 98.62 109 MET A CA 1
ATOM 863 C C . MET A 1 109 ? 9.812 -12.672 -3.41 1 98.62 109 MET A C 1
ATOM 865 O O . MET A 1 109 ? 10.133 -11.492 -3.254 1 98.62 109 MET A O 1
ATOM 869 N N . GLU A 1 110 ? 10.727 -13.664 -3.52 1 98.62 110 GLU A N 1
ATOM 870 C CA . GLU A 1 110 ? 12.141 -13.336 -3.639 1 98.62 110 GLU A CA 1
ATOM 871 C C . GLU A 1 110 ? 12.391 -12.398 -4.82 1 98.62 110 GLU A C 1
ATOM 873 O O . GLU A 1 110 ? 13.062 -11.375 -4.68 1 98.62 110 GLU A O 1
ATOM 878 N N . ARG A 1 111 ? 11.859 -12.703 -5.922 1 98.69 111 ARG A N 1
ATOM 879 C CA . ARG A 1 111 ? 12.109 -11.961 -7.156 1 98.69 111 ARG A CA 1
ATOM 880 C C . ARG A 1 111 ? 11.406 -10.609 -7.129 1 98.69 111 ARG A C 1
ATOM 882 O O . ARG A 1 111 ? 11.984 -9.594 -7.531 1 98.69 111 ARG A O 1
ATOM 889 N N . LEU A 1 112 ? 10.141 -10.594 -6.652 1 98.75 112 LEU A N 1
ATOM 890 C CA . LEU A 1 112 ? 9.414 -9.328 -6.562 1 98.75 112 LEU A CA 1
ATOM 891 C C . LEU A 1 112 ? 10.086 -8.383 -5.57 1 98.75 112 LEU A C 1
ATOM 893 O O . LEU A 1 112 ? 10.281 -7.203 -5.867 1 98.75 112 LEU A O 1
ATOM 897 N N . THR A 1 113 ? 10.477 -8.914 -4.395 1 98.62 113 THR A N 1
ATOM 898 C CA . THR A 1 113 ? 11.141 -8.094 -3.389 1 98.62 113 THR A CA 1
ATOM 899 C C . THR A 1 113 ? 12.484 -7.582 -3.908 1 98.62 113 THR A C 1
ATOM 901 O O . THR A 1 113 ? 12.828 -6.41 -3.717 1 98.62 113 THR A O 1
ATOM 904 N N . LYS A 1 114 ? 13.211 -8.445 -4.566 1 98 114 LYS A N 1
ATOM 905 C CA . LYS A 1 114 ? 14.492 -8.039 -5.148 1 98 114 LYS A CA 1
ATOM 906 C C . LYS A 1 114 ? 14.305 -6.871 -6.109 1 98 114 LYS A C 1
ATOM 908 O O . LYS A 1 114 ? 15.062 -5.898 -6.062 1 98 114 LYS A O 1
ATOM 913 N N . LYS A 1 115 ? 13.344 -6.938 -6.969 1 98.31 115 LYS A N 1
ATOM 914 C CA . LYS A 1 115 ? 13.086 -5.875 -7.938 1 98.31 115 LYS A CA 1
ATOM 915 C C . LYS A 1 115 ? 12.758 -4.559 -7.234 1 98.31 115 LYS A C 1
ATOM 917 O O . LYS A 1 115 ? 13.297 -3.51 -7.594 1 98.31 115 LYS A O 1
ATOM 922 N N . LEU A 1 116 ? 11.922 -4.625 -6.273 1 98.56 116 LEU A N 1
ATOM 923 C CA . LEU A 1 116 ? 11.523 -3.428 -5.543 1 98.56 116 LEU A CA 1
ATOM 924 C C . LEU A 1 116 ? 12.711 -2.812 -4.812 1 98.56 116 LEU A C 1
ATOM 926 O O . LEU A 1 116 ? 12.867 -1.591 -4.801 1 98.56 116 LEU A O 1
ATOM 930 N N . VAL A 1 117 ? 13.57 -3.652 -4.211 1 97.75 117 VAL A N 1
ATOM 931 C CA . VAL A 1 117 ? 14.773 -3.188 -3.523 1 97.75 117 VAL A CA 1
ATOM 932 C C . VAL A 1 117 ? 15.727 -2.547 -4.527 1 97.75 117 VAL A C 1
ATOM 934 O O . VAL A 1 117 ? 16.312 -1.491 -4.254 1 9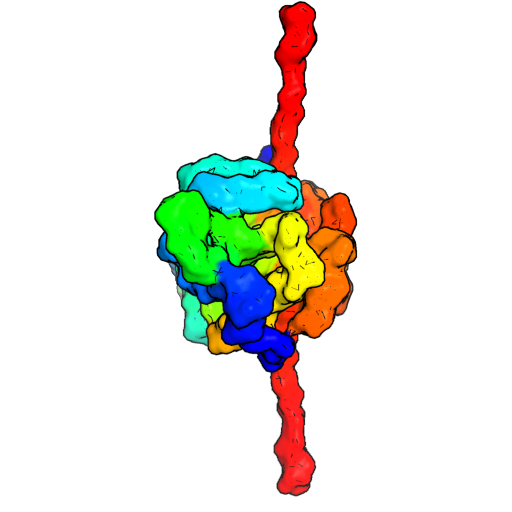7.75 117 VAL A O 1
ATOM 937 N N . GLU A 1 118 ? 15.859 -3.148 -5.648 1 97.19 118 GLU A N 1
ATOM 938 C CA . GLU A 1 118 ? 16.75 -2.637 -6.68 1 97.19 118 GLU A CA 1
ATOM 939 C C . GLU A 1 118 ? 16.25 -1.31 -7.238 1 97.19 118 GLU A C 1
ATOM 941 O O . GLU A 1 118 ? 17.031 -0.486 -7.707 1 97.19 118 GLU A O 1
ATOM 946 N N . ASP A 1 119 ? 14.953 -1.089 -7.211 1 97.44 119 ASP A N 1
ATOM 947 C CA . ASP A 1 119 ? 14.367 0.189 -7.602 1 97.44 119 ASP A CA 1
ATOM 948 C C . ASP A 1 119 ? 14.688 1.276 -6.578 1 97.44 119 ASP A C 1
ATOM 950 O O . ASP A 1 119 ? 14.359 2.447 -6.785 1 97.44 119 ASP A O 1
ATOM 954 N N . GLY A 1 120 ? 15.25 0.872 -5.406 1 96.38 120 GLY A N 1
ATOM 955 C CA . GLY A 1 120 ? 15.617 1.821 -4.367 1 96.38 120 GLY A CA 1
ATOM 956 C C . GLY A 1 120 ? 14.492 2.107 -3.395 1 96.38 120 GLY A C 1
ATOM 957 O O . GLY A 1 120 ? 14.516 3.121 -2.693 1 96.38 120 GLY A O 1
ATOM 958 N N . ILE A 1 121 ? 13.5 1.285 -3.393 1 97.75 121 ILE A N 1
ATOM 959 C CA . ILE A 1 121 ? 12.352 1.492 -2.512 1 97.75 121 ILE A CA 1
ATOM 960 C C . ILE A 1 121 ? 12.688 0.991 -1.108 1 97.75 121 ILE A C 1
ATOM 962 O O . ILE A 1 121 ? 12.914 -0.204 -0.907 1 97.75 121 ILE A O 1
ATOM 966 N N . PRO A 1 122 ? 12.656 1.842 -0.159 1 96 122 PRO A N 1
ATOM 967 C CA . PRO A 1 122 ? 13.141 1.466 1.17 1 96 122 PRO A CA 1
ATOM 968 C C . PRO A 1 122 ? 12.086 0.739 2.002 1 96 122 PRO A C 1
ATOM 970 O O . PRO A 1 122 ? 12.43 0.045 2.965 1 96 122 PRO A O 1
ATOM 973 N N . THR A 1 123 ? 10.82 0.921 1.702 1 96.38 123 THR A N 1
ATOM 974 C CA . THR A 1 123 ? 9.75 0.342 2.512 1 96.38 123 THR A CA 1
ATOM 975 C C . THR A 1 123 ? 8.82 -0.504 1.652 1 96.38 123 THR A C 1
ATOM 977 O O . THR A 1 123 ? 8.172 0.01 0.735 1 96.38 123 THR A O 1
ATOM 980 N N . ILE A 1 124 ? 8.789 -1.765 1.909 1 98.38 124 ILE A N 1
ATOM 981 C CA . ILE A 1 124 ? 7.906 -2.709 1.233 1 98.38 124 ILE A CA 1
ATOM 982 C C . ILE A 1 124 ? 7.004 -3.396 2.256 1 98.38 124 ILE A C 1
ATOM 984 O O . ILE A 1 124 ? 7.488 -3.926 3.26 1 98.38 124 ILE A O 1
ATOM 988 N N . THR A 1 125 ? 5.684 -3.324 2.006 1 98.25 125 THR A N 1
ATOM 989 C CA . THR A 1 125 ? 4.75 -3.838 3.002 1 98.25 125 THR A CA 1
ATOM 990 C C . THR A 1 125 ? 3.812 -4.871 2.383 1 98.25 125 THR A C 1
ATOM 992 O O . THR A 1 125 ? 3.703 -4.961 1.158 1 98.25 125 THR A O 1
ATOM 995 N N . LEU A 1 126 ? 3.234 -5.68 3.221 1 97.94 126 LEU A N 1
ATOM 996 C CA . LEU A 1 126 ? 2.203 -6.633 2.824 1 97.94 126 LEU A CA 1
ATOM 997 C C . LEU A 1 126 ? 1.348 -7.035 4.02 1 97.94 126 LEU A C 1
ATOM 999 O O . LEU A 1 126 ? 1.651 -6.668 5.16 1 97.94 126 LEU A O 1
ATOM 1003 N N . TYR A 1 127 ? 0.294 -7.719 3.717 1 96.06 127 TYR A N 1
ATOM 1004 C CA . TYR A 1 127 ? -0.573 -8.336 4.715 1 96.06 127 TYR A CA 1
ATOM 1005 C C . TYR A 1 127 ? -0.63 -9.844 4.527 1 96.06 127 TYR A C 1
ATOM 1007 O O . TYR A 1 127 ? -0.972 -10.336 3.449 1 96.06 127 TYR A O 1
ATOM 1015 N N . ALA A 1 128 ? -0.329 -10.523 5.566 1 95.56 128 ALA A N 1
ATOM 1016 C CA . ALA A 1 128 ? -0.133 -11.969 5.465 1 95.56 128 ALA A CA 1
ATOM 1017 C C . ALA A 1 128 ? -1.116 -12.719 6.359 1 95.56 128 ALA A C 1
ATOM 1019 O O . ALA A 1 128 ? -1.337 -12.328 7.508 1 95.56 128 ALA A O 1
ATOM 1020 N N . GLU A 1 129 ? -1.678 -13.781 5.809 1 92.62 129 GLU A N 1
ATOM 1021 C CA . GLU A 1 129 ? -2.391 -14.734 6.656 1 92.62 129 GLU A CA 1
ATOM 1022 C C . GLU A 1 129 ? -1.44 -15.422 7.637 1 92.62 129 GLU A C 1
ATOM 1024 O O . GLU A 1 129 ? -0.249 -15.562 7.355 1 92.62 129 GLU A O 1
ATOM 1029 N N . PRO A 1 130 ? -1.983 -15.859 8.742 1 92.69 130 PRO A N 1
ATOM 1030 C CA . PRO A 1 130 ? -1.128 -16.438 9.773 1 92.69 130 PRO A CA 1
ATOM 1031 C C . PRO A 1 130 ? -0.281 -17.594 9.25 1 92.69 130 PRO A C 1
ATOM 1033 O O . PRO A 1 130 ? 0.879 -17.75 9.641 1 92.69 130 PRO A O 1
ATOM 1036 N N . GLN A 1 131 ? -0.787 -18.312 8.305 1 92.06 131 GLN A N 1
ATOM 1037 C CA . GLN A 1 131 ? -0.139 -19.547 7.875 1 92.06 131 GLN A CA 1
ATOM 1038 C C . GLN A 1 131 ? 1.057 -19.266 6.973 1 92.06 131 GLN A C 1
ATOM 1040 O O . GLN A 1 131 ? 1.884 -20.141 6.727 1 92.06 131 GLN A O 1
ATOM 1045 N N . VAL A 1 132 ? 1.165 -18.016 6.512 1 93.88 132 VAL A N 1
ATOM 1046 C CA . VAL A 1 132 ? 2.236 -17.75 5.555 1 93.88 132 VAL A CA 1
ATOM 1047 C C . VAL A 1 132 ? 3.191 -16.703 6.117 1 93.88 132 VAL A C 1
ATOM 1049 O O . VAL A 1 132 ? 4.152 -16.312 5.453 1 93.88 132 VAL A O 1
ATOM 1052 N N . VAL A 1 133 ? 3.053 -16.312 7.352 1 95.38 133 VAL A N 1
ATOM 1053 C CA . VAL A 1 133 ? 3.904 -15.312 7.996 1 95.38 133 VAL A CA 1
ATOM 1054 C C . VAL A 1 133 ? 5.355 -15.789 7.98 1 95.38 133 VAL A C 1
ATOM 1056 O O . VAL A 1 133 ? 6.27 -15.008 7.727 1 95.38 133 VAL A O 1
ATOM 1059 N N . GLY A 1 134 ? 5.535 -17.047 8.289 1 95.12 134 GLY A N 1
ATOM 1060 C CA . GLY A 1 134 ? 6.875 -17.594 8.328 1 95.12 134 GLY A CA 1
ATOM 1061 C C . GLY A 1 134 ? 7.617 -17.469 7.008 1 95.12 134 GLY A C 1
ATOM 1062 O O . GLY A 1 134 ? 8.828 -17.219 6.992 1 95.12 134 GLY A O 1
ATOM 1063 N N . LEU A 1 135 ? 6.934 -17.625 5.953 1 95.06 135 LEU A N 1
ATOM 1064 C CA . LEU A 1 135 ? 7.523 -17.453 4.629 1 95.06 135 LEU A CA 1
ATOM 1065 C C . LEU A 1 135 ? 8.125 -16.062 4.469 1 95.06 135 LEU A C 1
ATOM 1067 O O . LEU A 1 135 ? 9.266 -15.922 4.031 1 95.06 135 LEU A O 1
ATOM 1071 N N . TYR A 1 136 ? 7.383 -15.07 4.848 1 97.19 136 TYR A N 1
ATOM 1072 C CA . TYR A 1 136 ? 7.797 -13.688 4.645 1 97.19 136 TYR A CA 1
ATOM 1073 C C . TYR A 1 136 ? 8.891 -13.297 5.629 1 97.19 136 TYR A C 1
ATOM 1075 O O . TYR A 1 136 ? 9.773 -12.492 5.305 1 97.19 136 TYR A O 1
ATOM 1083 N N . GLU A 1 137 ? 8.859 -13.906 6.801 1 96.12 137 GLU A N 1
ATOM 1084 C CA . GLU A 1 137 ? 9.93 -13.664 7.758 1 96.12 137 GLU A CA 1
ATOM 1085 C C . GLU A 1 137 ? 11.273 -14.148 7.211 1 96.12 137 GLU A C 1
ATOM 1087 O O . GLU A 1 137 ? 12.297 -13.477 7.395 1 96.12 137 GLU A O 1
ATOM 1092 N N . LYS A 1 138 ? 11.25 -15.219 6.578 1 94.94 138 LYS A N 1
ATOM 1093 C CA . LYS A 1 138 ? 12.469 -15.773 5.996 1 94.94 138 LYS A CA 1
ATOM 1094 C C . LYS A 1 138 ? 13.016 -14.859 4.902 1 94.94 138 LYS A C 1
ATOM 1096 O O . LYS A 1 138 ? 14.195 -14.938 4.559 1 94.94 138 LYS A O 1
ATOM 1101 N N . LEU A 1 139 ? 12.164 -14.016 4.387 1 96.25 139 LEU A N 1
ATOM 1102 C CA . LEU A 1 139 ? 12.562 -13.094 3.326 1 96.25 139 LEU A CA 1
ATOM 1103 C C . LEU A 1 139 ? 13 -11.75 3.902 1 96.25 139 LEU A C 1
ATOM 1105 O O . LEU A 1 139 ? 13.367 -10.844 3.156 1 96.25 139 LEU A O 1
ATOM 1109 N N . GLY A 1 140 ? 12.867 -11.586 5.223 1 95.62 140 GLY A N 1
ATOM 1110 C CA . GLY A 1 140 ? 13.336 -10.367 5.863 1 95.62 140 GLY A CA 1
ATOM 1111 C C . GLY A 1 140 ? 12.211 -9.43 6.258 1 95.62 140 GLY A C 1
ATOM 1112 O O . GLY A 1 140 ? 12.453 -8.352 6.797 1 95.62 140 GLY A O 1
ATOM 1113 N N . TYR A 1 141 ? 10.984 -9.898 6 1 96.94 141 TYR A N 1
ATOM 1114 C CA . TYR A 1 141 ? 9.859 -9.109 6.496 1 96.94 141 TYR A CA 1
ATOM 1115 C C . TYR A 1 141 ? 9.688 -9.297 8 1 96.94 141 TYR A C 1
ATOM 1117 O O . TYR A 1 141 ? 9.984 -10.367 8.539 1 96.94 141 TYR A O 1
ATOM 1125 N N . VAL A 1 142 ? 9.164 -8.211 8.578 1 95.38 142 VAL A N 1
ATOM 1126 C CA . VAL A 1 142 ? 8.984 -8.266 10.023 1 95.38 142 VAL A CA 1
ATOM 1127 C C . VAL A 1 142 ? 7.555 -7.863 10.383 1 95.38 142 VAL A C 1
ATOM 1129 O O . VAL A 1 142 ? 6.98 -6.973 9.75 1 95.38 142 VAL A O 1
ATOM 1132 N N . ARG A 1 143 ? 7.121 -8.594 11.359 1 90.25 143 ARG A N 1
ATOM 1133 C CA . ARG A 1 143 ? 5.801 -8.227 11.867 1 90.25 143 ARG A CA 1
ATOM 1134 C C . ARG A 1 143 ? 5.906 -7.109 12.906 1 90.25 143 ARG A C 1
ATOM 1136 O O . ARG A 1 143 ? 6.805 -7.121 13.75 1 90.25 143 ARG A O 1
ATOM 1143 N N . ASP A 1 144 ? 5.031 -6.094 12.875 1 82.88 144 ASP A N 1
ATOM 1144 C CA . ASP A 1 144 ? 4.836 -5.043 13.867 1 82.88 144 ASP A CA 1
ATOM 1145 C C . ASP A 1 144 ? 6.16 -4.383 14.234 1 82.88 144 ASP A C 1
ATOM 1147 O O . ASP A 1 144 ? 6.48 -4.242 15.422 1 82.88 144 ASP A O 1
ATOM 1151 N N . PRO A 1 145 ? 6.941 -4.062 13.234 1 80 145 PRO A N 1
ATOM 1152 C CA . PRO A 1 145 ? 8.188 -3.373 13.586 1 80 145 PRO A CA 1
ATOM 1153 C C . PRO A 1 145 ? 7.949 -2.152 14.469 1 80 145 PRO A C 1
ATOM 1155 O O . PRO A 1 145 ? 7.105 -1.31 14.156 1 80 145 PRO A O 1
ATOM 1158 N N . ASP A 1 146 ? 8.672 -2.045 15.688 1 83.19 146 ASP A N 1
ATOM 1159 C CA . ASP A 1 146 ? 8.602 -0.933 16.641 1 83.19 146 ASP A CA 1
ATOM 1160 C C . ASP A 1 146 ? 7.172 -0.723 17.125 1 83.19 146 ASP A C 1
ATOM 1162 O O . ASP A 1 146 ? 6.766 0.407 17.406 1 83.19 146 ASP A O 1
ATOM 1166 N N . GLY A 1 147 ? 6.387 -1.78 17.062 1 88.38 147 GLY A N 1
ATOM 1167 C CA . GLY A 1 147 ? 5.027 -1.72 17.562 1 88.38 147 GLY A CA 1
ATOM 1168 C C . GLY A 1 147 ? 4.027 -1.213 16.547 1 88.38 147 GLY A C 1
ATOM 1169 O O . GLY A 1 147 ? 2.834 -1.106 16.844 1 88.38 147 GLY A O 1
ATOM 1170 N N . ILE A 1 148 ? 4.551 -0.938 15.414 1 91 148 ILE A N 1
ATOM 1171 C CA . ILE A 1 148 ? 3.67 -0.455 14.352 1 91 148 ILE A CA 1
ATOM 1172 C C . ILE A 1 148 ? 2.699 -1.562 13.945 1 91 148 ILE A C 1
ATOM 1174 O O . ILE A 1 148 ? 3.092 -2.723 13.812 1 91 148 ILE A O 1
ATOM 1178 N N . ARG A 1 149 ? 1.423 -1.184 13.742 1 93.19 149 ARG A N 1
ATOM 1179 C CA . ARG A 1 149 ? 0.382 -2.152 13.422 1 93.19 149 ARG A CA 1
ATOM 1180 C C . ARG A 1 149 ? -0.156 -1.925 12.008 1 93.19 149 ARG A C 1
ATOM 1182 O O . ARG A 1 149 ? -0.424 -0.788 11.617 1 93.19 149 ARG A O 1
ATOM 1189 N N . GLY A 1 150 ? -0.226 -3.039 11.328 1 95.31 150 GLY A N 1
ATOM 1190 C CA . GLY A 1 150 ? -0.995 -2.977 10.094 1 95.31 150 GLY A CA 1
ATOM 1191 C C . GLY A 1 150 ? -2.492 -2.926 10.328 1 95.31 150 GLY A C 1
ATOM 1192 O O . GLY A 1 150 ? -3.02 -3.645 11.18 1 95.31 150 GLY A O 1
ATOM 1193 N N . MET A 1 151 ? -3.172 -2.008 9.656 1 96.88 151 MET A N 1
ATOM 1194 C CA . MET A 1 151 ? -4.621 -1.875 9.766 1 96.88 151 MET A CA 1
ATOM 1195 C C . MET A 1 151 ? -5.273 -1.854 8.391 1 96.88 151 MET A C 1
ATOM 1197 O O . MET A 1 151 ? -4.633 -1.502 7.398 1 96.88 151 MET A O 1
ATOM 1201 N N . ALA A 1 152 ? -6.527 -2.297 8.422 1 96.5 152 ALA A N 1
ATOM 1202 C CA . ALA A 1 152 ? -7.246 -2.348 7.156 1 96.5 152 ALA A CA 1
ATOM 1203 C C . ALA A 1 152 ? -8.688 -1.863 7.32 1 96.5 152 ALA A C 1
ATOM 1205 O O . ALA A 1 152 ? -9.32 -2.115 8.352 1 96.5 152 ALA A O 1
ATOM 1206 N N . PHE A 1 153 ? -9.109 -1.053 6.383 1 95.56 153 PHE A N 1
ATOM 1207 C CA . PHE A 1 153 ? -10.5 -0.689 6.156 1 95.56 153 PHE A CA 1
ATOM 1208 C C . PHE A 1 153 ? -11.078 -1.467 4.98 1 95.56 153 PHE A C 1
ATOM 1210 O O . PHE A 1 153 ? -10.531 -1.431 3.877 1 95.56 153 PHE A O 1
ATOM 1217 N N . GLN A 1 154 ? -12.133 -2.305 5.207 1 90.44 154 GLN A N 1
ATOM 1218 C CA . GLN A 1 154 ? -12.734 -3.133 4.164 1 90.44 154 GLN A CA 1
ATOM 1219 C C . GLN A 1 154 ? -14.234 -2.863 4.039 1 90.44 154 GLN A C 1
ATOM 1221 O O . GLN A 1 154 ? -14.938 -2.783 5.047 1 90.44 154 GLN A O 1
ATOM 1226 N N . ARG A 1 155 ? -14.609 -2.602 2.838 1 77.38 155 ARG A N 1
ATOM 1227 C CA . ARG A 1 155 ? -16.031 -2.422 2.576 1 77.38 155 ARG A CA 1
ATOM 1228 C C . ARG A 1 155 ? -16.781 -3.748 2.684 1 77.38 155 ARG A C 1
ATOM 1230 O O . ARG A 1 155 ? -16.359 -4.754 2.119 1 77.38 155 ARG A O 1
ATOM 1237 N N . ARG A 1 156 ? -17.578 -3.848 3.803 1 62.88 156 ARG A N 1
ATOM 1238 C CA . ARG A 1 156 ? -18.359 -5.07 3.932 1 62.88 156 ARG A CA 1
ATOM 1239 C C . ARG A 1 156 ? -19.344 -5.223 2.77 1 62.88 156 ARG A C 1
ATOM 1241 O O . ARG A 1 156 ? -19.844 -4.23 2.246 1 62.88 156 ARG A O 1
ATOM 1248 N N . LYS A 1 157 ? -19.203 -6.375 1.984 1 50.59 157 LYS A N 1
ATOM 1249 C CA . LYS A 1 157 ? -20.266 -6.668 1.028 1 50.59 157 LYS A CA 1
ATOM 1250 C C . LYS A 1 157 ? -21.641 -6.457 1.656 1 50.59 157 LYS A C 1
ATOM 1252 O O . LYS A 1 157 ? -21.875 -6.836 2.807 1 50.59 157 LYS A O 1
ATOM 1257 N N . LYS A 1 158 ? -22.297 -5.527 1.255 1 45.81 158 LYS A N 1
ATOM 1258 C CA . LYS A 1 158 ? -23.703 -5.508 1.625 1 45.81 158 LYS A CA 1
ATOM 1259 C C . LYS A 1 158 ? -24.266 -6.922 1.706 1 45.81 158 LYS A C 1
ATOM 1261 O O . LYS A 1 158 ? -24.031 -7.746 0.82 1 45.81 158 LYS A O 1
ATOM 1266 N N . GLU A 1 159 ? -24.359 -7.555 2.84 1 40.09 159 GLU A N 1
ATOM 1267 C CA . GLU A 1 159 ? -25.234 -8.703 3.027 1 40.09 159 GLU A CA 1
ATOM 1268 C C . GLU A 1 159 ? -26.359 -8.719 1.99 1 40.09 159 GLU A C 1
ATOM 1270 O O . GLU A 1 159 ? -26.906 -7.672 1.65 1 40.09 159 GLU A O 1
ATOM 1275 N N . LYS A 1 160 ? -26.297 -9.703 1.012 1 37.97 160 LYS A N 1
ATOM 1276 C CA . LYS A 1 160 ? -27.578 -10.086 0.451 1 37.97 160 LYS A CA 1
ATOM 1277 C C . LYS A 1 160 ? -28.703 -9.867 1.461 1 37.97 160 LYS A C 1
ATOM 1279 O O . LYS A 1 160 ? -28.859 -10.648 2.402 1 37.97 160 LYS A O 1
ATOM 1284 N N . ALA A 1 161 ? -28.953 -8.977 2.014 1 32.53 161 ALA A N 1
ATOM 1285 C CA . ALA A 1 161 ? -30.094 -8.781 2.904 1 32.53 161 ALA A CA 1
ATOM 1286 C C . ALA A 1 161 ? -31.344 -9.461 2.354 1 32.53 161 ALA A C 1
ATOM 1288 O O . ALA A 1 161 ? -31.391 -9.844 1.184 1 32.53 161 ALA A O 1
ATOM 1289 N N . SER A 1 162 ? -32.688 -8.82 2.627 1 35.62 162 SER A N 1
ATOM 1290 C CA . SER A 1 162 ? -34.125 -9 2.836 1 35.62 162 SER A CA 1
ATOM 1291 C C . SER A 1 162 ? -34.844 -9.414 1.546 1 35.62 162 SER A C 1
ATOM 1293 O O . SER A 1 162 ? -36.062 -9.469 1.492 1 35.62 162 SER A O 1
ATOM 1295 N N . LEU A 1 163 ? -34.156 -9.555 0.458 1 33.75 163 LEU A N 1
ATOM 1296 C CA . LEU A 1 163 ? -35.188 -9.969 -0.49 1 33.75 163 LEU A CA 1
ATOM 1297 C C . LEU A 1 163 ? -35.75 -11.328 -0.105 1 33.75 163 LEU A C 1
ATOM 1299 O O . LEU A 1 163 ? -36.688 -11.82 -0.75 1 33.75 163 LEU A O 1
ATOM 1303 N N . LEU A 1 164 ? -35.094 -12.102 0.786 1 32.06 164 LEU A N 1
ATOM 1304 C CA . LEU A 1 164 ? -35.844 -13.312 1.108 1 32.06 164 LEU A CA 1
ATOM 1305 C C . LEU A 1 164 ? -37.094 -12.977 1.93 1 32.06 164 LEU A C 1
ATOM 1307 O O . LEU A 1 164 ? -37.938 -13.836 2.148 1 32.06 164 LEU A O 1
ATOM 1311 N N . THR A 1 165 ? -37.156 -11.93 2.752 1 31.06 165 THR A N 1
ATOM 1312 C CA . THR A 1 165 ? -38.438 -11.875 3.449 1 31.06 165 THR A CA 1
ATOM 1313 C C . THR A 1 165 ? -39.531 -11.5 2.486 1 31.06 165 THR A C 1
ATOM 1315 O O . THR A 1 165 ? -40.719 -11.625 2.822 1 31.06 165 THR A O 1
ATOM 1318 N N . ARG A 1 166 ? -39.312 -10.703 1.495 1 29.14 166 ARG A N 1
ATOM 1319 C CA . ARG A 1 166 ? -40.594 -10.32 0.927 1 29.14 166 ARG A CA 1
ATOM 1320 C C . ARG A 1 166 ? -41.125 -11.375 -0.049 1 29.14 166 ARG A C 1
ATOM 1322 O O . ARG A 1 166 ? -42.094 -11.156 -0.762 1 29.14 166 ARG A O 1
ATOM 1329 N N . ALA A 1 167 ? -40.5 -12.641 -0.138 1 22.17 167 ALA A N 1
ATOM 1330 C CA . ALA A 1 167 ? -41.406 -13.508 -0.868 1 22.17 167 ALA A CA 1
ATOM 1331 C C . ALA A 1 167 ? -42.406 -14.18 0.081 1 22.17 167 ALA A C 1
ATOM 1333 O O . ALA A 1 167 ? -42.062 -14.477 1.23 1 22.17 167 ALA A O 1
ATOM 1334 N N . ARG B 1 1 ? -19.438 1.511 3.848 1 85.62 1 ARG B N 1
ATOM 1335 C CA . ARG B 1 1 ? -19.703 2.945 3.764 1 85.62 1 ARG B CA 1
ATOM 1336 C C . ARG B 1 1 ? -18.5 3.744 4.258 1 85.62 1 ARG B C 1
ATOM 1338 O O . ARG B 1 1 ? -17.781 3.309 5.168 1 85.62 1 ARG B O 1
ATOM 1345 N N . PRO B 1 2 ? -18.281 4.922 3.609 1 89.56 2 PRO B N 1
ATOM 1346 C CA . PRO B 1 2 ? -17.188 5.766 4.098 1 89.56 2 PRO B CA 1
ATOM 1347 C C . PRO B 1 2 ? -17.438 6.309 5.5 1 89.56 2 PRO B C 1
ATOM 1349 O O . PRO B 1 2 ? -18.594 6.375 5.941 1 89.56 2 PRO B O 1
ATOM 1352 N N . PRO B 1 3 ? -16.344 6.555 6.195 1 90.19 3 PRO B N 1
ATOM 1353 C CA . PRO B 1 3 ? -16.562 7.227 7.477 1 90.19 3 PRO B CA 1
ATOM 1354 C C . PRO B 1 3 ? -17.25 8.586 7.32 1 90.19 3 PRO B C 1
ATOM 1356 O O . PRO B 1 3 ? -17.016 9.281 6.328 1 90.19 3 PRO B O 1
ATOM 1359 N N . PRO B 1 4 ? -18.062 8.898 8.281 1 91.88 4 PRO B N 1
ATOM 1360 C CA . PRO B 1 4 ? -18.688 10.219 8.219 1 91.88 4 PRO B CA 1
ATOM 1361 C C . PRO B 1 4 ? -17.688 11.359 8.438 1 91.88 4 PRO B C 1
ATOM 1363 O O . PRO B 1 4 ? -16.672 11.172 9.102 1 91.88 4 PRO B O 1
ATOM 1366 N N . ILE B 1 5 ? -18.047 12.477 7.82 1 96.12 5 ILE B N 1
ATOM 1367 C CA . ILE B 1 5 ? -17.297 13.695 8.117 1 96.12 5 ILE B CA 1
ATOM 1368 C C . ILE B 1 5 ? -17.797 14.305 9.422 1 96.12 5 ILE B C 1
ATOM 1370 O O . ILE B 1 5 ? -18.922 14.805 9.492 1 96.12 5 ILE B O 1
ATOM 1374 N N . SER B 1 6 ? -16.938 14.234 10.422 1 96.19 6 SER B N 1
ATOM 1375 C CA . SER B 1 6 ? -17.344 14.641 11.766 1 96.19 6 SER B CA 1
ATOM 1376 C C . SER B 1 6 ? -17.406 16.156 11.891 1 96.19 6 SER B C 1
ATOM 1378 O O . SER B 1 6 ? -18.156 16.688 12.703 1 96.19 6 SER B O 1
ATOM 1380 N N . ARG B 1 7 ? -16.547 16.938 11.195 1 97.38 7 ARG B N 1
ATOM 1381 C CA . ARG B 1 7 ? -16.438 18.391 11.203 1 97.38 7 ARG B CA 1
ATOM 1382 C C . ARG B 1 7 ? -16.203 18.922 9.797 1 97.38 7 ARG B C 1
ATOM 1384 O O . ARG B 1 7 ? -15.258 18.516 9.117 1 97.38 7 ARG B O 1
ATOM 1391 N N . PRO B 1 8 ? -17.156 19.797 9.344 1 97.62 8 PRO B N 1
ATOM 1392 C CA . PRO B 1 8 ? -17 20.312 7.984 1 97.62 8 PRO B CA 1
ATOM 1393 C C . PRO B 1 8 ? -15.773 21.219 7.836 1 97.62 8 PRO B C 1
ATOM 1395 O O . PRO B 1 8 ? -15.289 21.781 8.82 1 97.62 8 PRO B O 1
ATOM 1398 N N . ASP B 1 9 ? -15.305 21.422 6.594 1 97.5 9 ASP B N 1
ATOM 1399 C CA . ASP B 1 9 ? -14.133 22.234 6.293 1 97.5 9 ASP B CA 1
ATOM 1400 C C . ASP B 1 9 ? -14.32 23.672 6.773 1 97.5 9 ASP B C 1
ATOM 1402 O O . ASP B 1 9 ? -13.367 24.312 7.234 1 97.5 9 ASP B O 1
ATOM 1406 N N . SER B 1 10 ? -15.523 24.141 6.625 1 96.69 10 SER B N 1
ATOM 1407 C CA . SER B 1 10 ? -15.812 25.516 6.992 1 96.69 10 SER B CA 1
ATOM 1408 C C . SER B 1 10 ? -15.547 25.766 8.469 1 96.69 10 SER B C 1
ATOM 1410 O O . SER B 1 10 ? -15.133 26.859 8.859 1 96.69 10 SER B O 1
ATOM 1412 N N . ASP B 1 11 ? -15.734 24.781 9.289 1 97.69 11 ASP B N 1
ATOM 1413 C CA . ASP B 1 11 ? -15.469 24.906 10.719 1 97.69 11 ASP B CA 1
ATOM 1414 C C . ASP B 1 11 ? -13.969 25.031 10.984 1 97.69 11 ASP B C 1
ATOM 1416 O O . ASP B 1 11 ? -13.539 25.828 11.82 1 97.69 11 ASP B O 1
ATOM 1420 N N . PHE B 1 12 ? -13.188 24.234 10.273 1 97.19 12 PHE B N 1
ATOM 1421 C CA . PHE B 1 12 ? -11.742 24.312 10.445 1 97.19 12 PHE B CA 1
ATOM 1422 C C . PHE B 1 12 ? -11.203 25.656 9.977 1 97.19 12 PHE B C 1
ATOM 1424 O O . PHE B 1 12 ? -10.32 26.234 10.617 1 97.19 12 PHE B O 1
ATOM 1431 N N . GLU B 1 13 ? -11.797 26.125 8.883 1 95.5 13 GLU B N 1
ATOM 1432 C CA . GLU B 1 13 ? -11.375 27.438 8.398 1 95.5 13 GLU B CA 1
ATOM 1433 C C . GLU B 1 13 ? -11.719 28.531 9.398 1 95.5 13 GLU B C 1
ATOM 1435 O O . GLU B 1 13 ? -10.891 29.391 9.695 1 95.5 13 GLU B O 1
ATOM 1440 N N . ALA B 1 14 ? -12.891 28.5 9.922 1 95.69 14 ALA B N 1
ATOM 1441 C CA . ALA B 1 14 ? -13.367 29.531 10.844 1 95.69 14 ALA B CA 1
ATOM 1442 C C . ALA B 1 14 ? -12.625 29.469 12.172 1 95.69 14 ALA B C 1
ATOM 1444 O O . ALA B 1 14 ? -12.258 30.5 12.742 1 95.69 14 ALA B O 1
ATOM 1445 N N . GLN B 1 15 ? -12.312 28.281 12.656 1 95.44 15 GLN B N 1
ATOM 1446 C CA . GLN B 1 15 ? -11.805 28.094 14.008 1 95.44 15 GLN B CA 1
ATOM 1447 C C . GLN B 1 15 ? -10.281 28.062 14.023 1 95.44 15 GLN B C 1
ATOM 1449 O O . GLN B 1 15 ? -9.648 28.516 14.977 1 95.44 15 GLN B O 1
ATOM 1454 N N . LEU B 1 16 ? -9.695 27.516 12.922 1 94.25 16 LEU B N 1
ATOM 1455 C CA . LEU B 1 16 ? -8.25 27.297 12.945 1 94.25 16 LEU B CA 1
ATOM 1456 C C . LEU B 1 16 ? -7.562 28.078 11.836 1 94.25 16 LEU B C 1
ATOM 1458 O O . LEU B 1 16 ? -6.336 28.188 11.82 1 94.25 16 LEU B O 1
ATOM 1462 N N . GLY B 1 17 ? -8.344 28.688 10.891 1 93 17 GLY B N 1
ATOM 1463 C CA . GLY B 1 17 ? -7.746 29.406 9.773 1 93 17 GLY B CA 1
ATOM 1464 C C . GLY B 1 17 ? -6.988 28.516 8.82 1 93 17 GLY B C 1
ATOM 1465 O O . GLY B 1 17 ? -5.891 28.859 8.375 1 93 17 GLY B O 1
ATOM 1466 N N . VAL B 1 18 ? -7.559 27.312 8.586 1 95.19 18 VAL B N 1
ATOM 1467 C CA . VAL B 1 18 ? -6.867 26.391 7.703 1 95.19 18 VAL B CA 1
ATOM 1468 C C . VAL B 1 18 ? -7.805 25.953 6.578 1 95.19 18 VAL B C 1
ATOM 1470 O O . VAL B 1 18 ? -9.023 26.109 6.676 1 95.19 18 VAL B O 1
ATOM 1473 N N . GLN B 1 19 ? -7.195 25.438 5.488 1 95.81 19 GLN B N 1
ATOM 1474 C CA . GLN B 1 19 ? -7.938 24.922 4.34 1 95.81 19 GLN B CA 1
ATOM 1475 C C . GLN B 1 19 ? -7.41 23.562 3.906 1 95.81 19 GLN B C 1
ATOM 1477 O O . GLN B 1 19 ? -6.199 23.328 3.914 1 95.81 19 GLN B O 1
ATOM 1482 N N . PHE B 1 20 ? -8.344 22.672 3.578 1 97.44 20 PHE B N 1
ATOM 1483 C CA . PHE B 1 20 ? -7.977 21.375 3.002 1 97.44 20 PHE B CA 1
ATOM 1484 C C . PHE B 1 20 ? -7.816 21.484 1.49 1 97.44 20 PHE B C 1
ATOM 1486 O O . PHE B 1 20 ? -8.656 22.094 0.815 1 97.44 20 PHE B O 1
ATOM 1493 N N . VAL B 1 21 ? -6.758 20.938 0.979 1 96.88 21 VAL B N 1
ATOM 1494 C CA . VAL B 1 21 ? -6.473 20.984 -0.452 1 96.88 21 VAL B CA 1
ATOM 1495 C C . VAL B 1 21 ? -6.246 19.578 -0.977 1 96.88 21 VAL B C 1
ATOM 1497 O O . VAL B 1 21 ? -5.586 18.766 -0.324 1 96.88 21 VAL B O 1
ATOM 1500 N N . GLU B 1 22 ? -6.828 19.266 -2.158 1 98.12 22 GLU B N 1
ATOM 1501 C CA . GLU B 1 22 ? -6.617 17.984 -2.803 1 98.12 22 GLU B CA 1
ATOM 1502 C C . GLU B 1 22 ? -5.594 18.078 -3.93 1 98.12 22 GLU B C 1
ATOM 1504 O O . GLU B 1 22 ? -5.547 19.094 -4.641 1 98.12 22 GLU B O 1
ATOM 1509 N N . GLY B 1 23 ? -4.84 17.078 -4.078 1 98.25 23 GLY B N 1
ATOM 1510 C CA . GLY B 1 23 ? -3.873 17.031 -5.164 1 98.25 23 GLY B CA 1
ATOM 1511 C C . GLY B 1 23 ? -2.516 17.578 -4.777 1 98.25 23 GLY B C 1
ATOM 1512 O O . GLY B 1 23 ? -2.312 18 -3.633 1 98.25 23 GLY B O 1
ATOM 1513 N N . ARG B 1 24 ? -1.634 17.531 -5.684 1 97.75 24 ARG B N 1
ATOM 1514 C CA . ARG B 1 24 ? -0.247 17.844 -5.363 1 97.75 24 ARG B CA 1
ATOM 1515 C C . ARG B 1 24 ? 0.071 19.297 -5.699 1 97.75 24 ARG B C 1
ATOM 1517 O O . ARG B 1 24 ? 1.126 19.812 -5.32 1 97.75 24 ARG B O 1
ATOM 1524 N N . GLU B 1 25 ? -0.83 19.953 -6.441 1 95.06 25 GLU B N 1
ATOM 1525 C CA . GLU B 1 25 ? -0.539 21.312 -6.898 1 95.06 25 GLU B CA 1
ATOM 1526 C C . GLU B 1 25 ? -0.35 22.266 -5.719 1 95.06 25 GLU B C 1
ATOM 1528 O O . GLU B 1 25 ? -1.178 22.297 -4.805 1 95.06 25 GLU B O 1
ATOM 1533 N N . GLY B 1 26 ? 0.754 23.047 -5.75 1 92.69 26 GLY B N 1
ATOM 1534 C CA . GLY B 1 26 ? 1.012 24.031 -4.719 1 92.69 26 GLY B CA 1
ATOM 1535 C C . GLY B 1 26 ? 1.89 23.516 -3.598 1 92.69 26 GLY B C 1
ATOM 1536 O O . GLY B 1 26 ? 2.355 24.281 -2.756 1 92.69 26 GLY B O 1
ATOM 1537 N N . ILE B 1 27 ? 2.109 22.219 -3.59 1 95.75 27 ILE B N 1
ATOM 1538 C CA . ILE B 1 27 ? 2.971 21.656 -2.559 1 95.75 27 ILE B CA 1
ATOM 1539 C C . ILE B 1 27 ? 4.426 22 -2.85 1 95.75 27 ILE B C 1
ATOM 1541 O O . ILE B 1 27 ? 4.953 21.656 -3.912 1 95.75 27 ILE B O 1
ATOM 1545 N N . LEU B 1 28 ? 4.992 22.688 -1.941 1 94.81 28 LEU B N 1
ATOM 1546 C CA . LEU B 1 28 ? 6.441 22.875 -1.992 1 94.81 28 LEU B CA 1
ATOM 1547 C C . LEU B 1 28 ? 7.164 21.734 -1.3 1 94.81 28 LEU B C 1
ATOM 1549 O O . LEU B 1 28 ? 6.945 21.484 -0.112 1 94.81 28 LEU B O 1
ATOM 1553 N N . ILE B 1 29 ? 8.039 21.141 -2.012 1 97.12 29 ILE B N 1
ATOM 1554 C CA . ILE B 1 29 ? 8.75 19.969 -1.527 1 97.12 29 ILE B CA 1
ATOM 1555 C C . ILE B 1 29 ? 9.5 20.312 -0.242 1 97.12 29 ILE B C 1
ATOM 1557 O O . ILE B 1 29 ? 9.516 19.516 0.703 1 97.12 29 ILE B O 1
ATOM 1561 N N . THR B 1 30 ? 10.086 21.453 -0.228 1 95.69 30 THR B N 1
ATOM 1562 C CA . THR B 1 30 ? 10.836 21.875 0.945 1 95.69 30 THR B CA 1
ATOM 1563 C C . THR B 1 30 ? 9.93 21.969 2.168 1 95.69 30 THR B C 1
ATOM 1565 O O . THR B 1 30 ? 10.289 21.5 3.252 1 95.69 30 THR B O 1
ATOM 1568 N N . GLU B 1 31 ? 8.75 22.5 2.053 1 95 31 GLU B N 1
ATOM 1569 C CA . GLU B 1 31 ? 7.805 22.625 3.16 1 95 31 GLU B CA 1
ATOM 1570 C C . GLU B 1 31 ? 7.293 21.266 3.621 1 95 31 GLU B C 1
ATOM 1572 O O . GLU B 1 31 ? 7.098 21.047 4.816 1 95 31 GLU B O 1
ATOM 1577 N N . LEU B 1 32 ? 7.066 20.422 2.658 1 97.5 32 LEU B N 1
ATOM 1578 C CA . LEU B 1 32 ? 6.598 19.078 3.02 1 97.5 32 LEU B CA 1
ATOM 1579 C C . LEU B 1 32 ? 7.664 18.328 3.812 1 97.5 32 LEU B C 1
ATOM 1581 O O . LEU B 1 32 ? 7.355 17.703 4.828 1 97.5 32 LEU B O 1
ATOM 1585 N N . ASN B 1 33 ? 8.922 18.453 3.377 1 97.44 33 ASN B N 1
ATOM 1586 C CA . ASN B 1 33 ? 10.008 17.844 4.129 1 97.44 33 ASN B CA 1
ATOM 1587 C C . ASN B 1 33 ? 10.125 18.438 5.527 1 97.44 33 ASN B C 1
ATOM 1589 O O . ASN B 1 33 ? 10.422 17.719 6.488 1 97.44 33 ASN B O 1
ATOM 1593 N N . GLU B 1 34 ? 9.961 19.688 5.613 1 95.75 34 GLU B N 1
ATOM 1594 C CA . GLU B 1 34 ? 10 20.328 6.926 1 95.75 34 GLU B CA 1
ATOM 1595 C C . GLU B 1 34 ? 8.906 19.781 7.836 1 95.75 34 GLU B C 1
ATOM 1597 O O . GLU B 1 34 ? 9.148 19.531 9.016 1 95.75 34 GLU B O 1
ATOM 1602 N N . LEU B 1 35 ? 7.695 19.625 7.297 1 96.81 35 LEU B N 1
ATOM 1603 C CA . LEU B 1 35 ? 6.621 19.016 8.078 1 96.81 35 LEU B CA 1
ATOM 1604 C C . LEU B 1 35 ? 7.004 17.609 8.539 1 96.81 35 LEU B C 1
ATOM 1606 O O . LEU B 1 35 ? 6.84 17.281 9.711 1 96.81 35 LEU B O 1
ATOM 1610 N N . PHE B 1 36 ? 7.539 16.797 7.594 1 97.38 36 PHE B N 1
ATOM 1611 C CA . PHE B 1 36 ? 7.93 15.43 7.922 1 97.38 36 PHE B CA 1
ATOM 1612 C C . PHE B 1 36 ? 8.969 15.422 9.031 1 97.38 36 PHE B C 1
ATOM 1614 O O . PHE B 1 36 ? 8.859 14.656 9.992 1 97.38 36 PHE B O 1
ATOM 1621 N N . GLU B 1 37 ? 9.891 16.312 8.992 1 96.31 37 GLU B N 1
ATOM 1622 C CA . GLU B 1 37 ? 10.922 16.406 10.023 1 96.31 37 GLU B CA 1
ATOM 1623 C C . GLU B 1 37 ? 10.312 16.781 11.375 1 96.31 37 GLU B C 1
ATOM 1625 O O . GLU B 1 37 ? 10.695 16.203 12.406 1 96.31 37 GLU B O 1
ATOM 1630 N N . LYS B 1 38 ? 9.461 17.672 11.391 1 96.06 38 LYS B N 1
ATOM 1631 C CA . LYS B 1 38 ? 8.852 18.156 12.633 1 96.06 38 LYS B CA 1
ATOM 1632 C C . LYS B 1 38 ? 8.117 17.016 13.344 1 96.06 38 LYS B C 1
ATOM 1634 O O . LYS B 1 38 ? 8.023 17.016 14.578 1 96.06 38 LYS B O 1
ATOM 1639 N N . VAL B 1 39 ? 7.598 16.047 12.555 1 96 39 VAL B N 1
ATOM 1640 C CA . VAL B 1 39 ? 6.832 14.977 13.188 1 96 39 VAL B CA 1
ATOM 1641 C C . VAL B 1 39 ? 7.719 13.75 13.367 1 96 39 VAL B C 1
ATOM 1643 O O . VAL B 1 39 ? 7.23 12.664 13.695 1 96 39 VAL B O 1
ATOM 1646 N N . GLY B 1 40 ? 9 13.891 13.047 1 94.56 40 GLY B N 1
ATOM 1647 C CA . GLY B 1 40 ? 9.961 12.836 13.336 1 94.56 40 GLY B CA 1
ATOM 1648 C C . GLY B 1 40 ? 10.141 11.867 12.188 1 94.56 40 GLY B C 1
ATOM 1649 O O . GLY B 1 40 ? 10.75 10.805 12.352 1 94.56 40 GLY B O 1
ATOM 1650 N N . PHE B 1 41 ? 9.562 12.117 11.047 1 95.19 41 PHE B N 1
ATOM 1651 C CA . PHE B 1 41 ? 9.805 11.289 9.875 1 95.19 41 PHE B CA 1
ATOM 1652 C C . PHE B 1 41 ? 11.172 11.602 9.273 1 95.19 41 PHE B C 1
ATOM 1654 O O . PHE B 1 41 ? 11.664 12.727 9.383 1 95.19 41 PHE B O 1
ATOM 1661 N N . PRO B 1 42 ? 11.742 10.617 8.633 1 92.5 42 PRO B N 1
ATOM 1662 C CA . PRO B 1 42 ? 13.008 10.914 7.965 1 92.5 42 PRO B CA 1
ATOM 1663 C C . PRO B 1 42 ? 12.844 11.883 6.793 1 92.5 42 PRO B C 1
ATOM 1665 O O . PRO B 1 42 ? 11.844 11.82 6.074 1 92.5 42 PRO B O 1
ATOM 1668 N N . ARG B 1 43 ? 13.836 12.75 6.746 1 94.94 43 ARG B N 1
ATOM 1669 C CA . ARG B 1 43 ? 13.875 13.602 5.562 1 94.94 43 ARG B CA 1
ATOM 1670 C C . ARG B 1 43 ? 14.039 12.773 4.297 1 94.94 43 ARG B C 1
ATOM 1672 O O . ARG B 1 43 ? 14.805 11.805 4.277 1 94.94 43 ARG B O 1
ATOM 1679 N N . ARG B 1 44 ? 13.352 13.219 3.271 1 97.31 44 ARG B N 1
ATOM 1680 C CA . ARG B 1 44 ? 13.43 12.508 2 1 97.31 44 ARG B CA 1
ATOM 1681 C C . ARG B 1 44 ? 14.203 13.312 0.964 1 97.31 44 ARG B C 1
ATOM 1683 O O . ARG B 1 44 ? 14.188 14.539 0.99 1 97.31 44 ARG B O 1
ATOM 1690 N N . ASP B 1 45 ? 14.906 12.578 0.096 1 97.81 45 ASP B N 1
ATOM 1691 C CA . ASP B 1 45 ? 15.492 13.227 -1.072 1 97.81 45 ASP B CA 1
ATOM 1692 C C . ASP B 1 45 ? 14.43 13.992 -1.861 1 97.81 45 ASP B C 1
ATOM 1694 O O . ASP B 1 45 ? 13.391 13.43 -2.225 1 97.81 45 ASP B O 1
ATOM 1698 N N . PRO B 1 46 ? 14.68 15.305 -2.141 1 98.19 46 PRO B N 1
ATOM 1699 C CA . PRO B 1 46 ? 13.641 16.125 -2.764 1 98.19 46 PRO B CA 1
ATOM 1700 C C . PRO B 1 46 ? 13.188 15.586 -4.117 1 98.19 46 PRO B C 1
ATOM 1702 O O . PRO B 1 46 ? 12 15.633 -4.441 1 98.19 46 PRO B O 1
ATOM 1705 N N . ASP B 1 47 ? 14.102 15.094 -4.906 1 98.38 47 ASP B N 1
ATOM 1706 C CA . ASP B 1 47 ? 13.734 14.562 -6.215 1 98.38 47 ASP B CA 1
ATOM 1707 C C . ASP B 1 47 ? 12.883 13.297 -6.078 1 98.38 47 ASP B C 1
ATOM 1709 O O . ASP B 1 47 ? 11.914 13.117 -6.816 1 98.38 47 ASP B O 1
ATOM 1713 N N . ARG B 1 48 ? 13.227 12.461 -5.145 1 98.44 48 ARG B N 1
ATOM 1714 C CA . ARG B 1 48 ? 12.453 11.242 -4.902 1 98.44 48 ARG B CA 1
ATOM 1715 C C . ARG B 1 48 ? 11.062 11.57 -4.367 1 98.44 48 ARG B C 1
ATOM 1717 O O . ARG B 1 48 ? 10.078 10.938 -4.762 1 98.44 48 ARG B O 1
ATOM 1724 N N . LEU B 1 49 ? 11.039 12.586 -3.479 1 98.5 49 LEU B N 1
ATOM 1725 C CA . LEU B 1 49 ? 9.75 12.992 -2.936 1 98.5 49 LEU B CA 1
ATOM 1726 C C . LEU B 1 49 ? 8.852 13.555 -4.035 1 98.5 49 LEU B C 1
ATOM 1728 O O . LEU B 1 49 ? 7.648 13.289 -4.051 1 98.5 49 LEU B O 1
ATOM 1732 N N . ARG B 1 50 ? 9.398 14.289 -4.926 1 98.56 50 ARG B N 1
ATOM 1733 C CA . ARG B 1 50 ? 8.641 14.805 -6.055 1 98.56 50 ARG B CA 1
ATOM 1734 C C . ARG B 1 50 ? 8.055 13.664 -6.891 1 98.56 50 ARG B C 1
ATOM 1736 O O . ARG B 1 50 ? 6.867 13.68 -7.227 1 98.56 50 ARG B O 1
ATOM 1743 N N . VAL B 1 51 ? 8.859 12.68 -7.211 1 98.69 51 VAL B N 1
ATOM 1744 C CA . VAL B 1 51 ? 8.414 11.531 -7.996 1 98.69 51 VAL B CA 1
ATOM 1745 C C . VAL B 1 51 ? 7.324 10.781 -7.238 1 98.69 51 VAL B C 1
ATOM 1747 O O . VAL B 1 51 ? 6.32 10.367 -7.828 1 98.69 51 VAL B O 1
ATOM 1750 N N . ALA B 1 52 ? 7.535 10.625 -5.914 1 98.81 52 ALA B N 1
ATOM 1751 C CA . ALA B 1 52 ? 6.535 9.938 -5.102 1 98.81 52 ALA B CA 1
ATOM 1752 C C . ALA B 1 52 ? 5.188 10.648 -5.176 1 98.81 52 ALA B C 1
ATOM 1754 O O . ALA B 1 52 ? 4.145 10 -5.328 1 98.81 52 ALA B O 1
ATOM 1755 N N . LEU B 1 53 ? 5.199 11.984 -5.09 1 98.81 53 LEU B N 1
ATOM 1756 C CA . LEU B 1 53 ? 3.959 12.75 -5.152 1 98.81 53 LEU B CA 1
ATOM 1757 C C . LEU B 1 53 ? 3.299 12.602 -6.52 1 98.81 53 LEU B C 1
ATOM 1759 O O . LEU B 1 53 ? 2.074 12.469 -6.613 1 98.81 53 LEU B O 1
ATOM 1763 N N . GLU B 1 54 ? 4.074 12.57 -7.562 1 98.56 54 GLU B N 1
ATOM 1764 C CA . GLU B 1 54 ? 3.566 12.43 -8.922 1 98.56 54 GLU B CA 1
ATOM 1765 C C . GLU B 1 54 ? 2.887 11.078 -9.125 1 98.56 54 GLU B C 1
ATOM 1767 O O . GLU B 1 54 ? 1.938 10.961 -9.906 1 98.56 54 GLU B O 1
ATOM 1772 N N . ASN B 1 55 ? 3.361 10.086 -8.43 1 98.62 55 ASN B N 1
ATOM 1773 C CA . ASN B 1 55 ? 2.852 8.734 -8.602 1 98.62 55 ASN B CA 1
ATOM 1774 C C . ASN B 1 55 ? 1.847 8.367 -7.508 1 98.62 55 ASN B C 1
ATOM 1776 O O . ASN B 1 55 ? 1.464 7.207 -7.375 1 98.62 55 ASN B O 1
ATOM 1780 N N . THR B 1 56 ? 1.479 9.359 -6.719 1 98.81 56 THR B N 1
ATOM 1781 C CA . THR B 1 56 ? 0.477 9.172 -5.676 1 98.81 56 THR B CA 1
ATOM 1782 C C . THR B 1 56 ? -0.931 9.258 -6.258 1 98.81 56 THR B C 1
ATOM 1784 O O . THR B 1 56 ? -1.196 10.078 -7.137 1 98.81 56 THR B O 1
ATOM 1787 N N . TYR B 1 57 ? -1.805 8.375 -5.836 1 98.88 57 TYR B N 1
ATOM 1788 C CA . TYR B 1 57 ? -3.17 8.273 -6.34 1 98.88 57 TYR B CA 1
ATOM 1789 C C . TYR B 1 57 ? -4.031 9.422 -5.828 1 98.88 57 TYR B C 1
ATOM 1791 O O . TYR B 1 57 ? -4.605 10.172 -6.617 1 98.88 57 TYR B O 1
ATOM 1799 N N . HIS B 1 58 ? -4.117 9.617 -4.5 1 98.88 58 HIS B N 1
ATOM 1800 C CA . HIS B 1 58 ? -4.781 10.766 -3.893 1 98.88 58 HIS B CA 1
ATOM 1801 C C . HIS B 1 58 ? -3.893 11.43 -2.85 1 98.88 58 HIS B C 1
ATOM 1803 O O . HIS B 1 58 ? -3.182 10.75 -2.107 1 98.88 58 HIS B O 1
ATOM 1809 N N . ILE B 1 59 ? -3.965 12.719 -2.842 1 98.88 59 ILE B N 1
ATOM 1810 C CA . ILE B 1 59 ? -3.299 13.562 -1.854 1 98.88 59 ILE B CA 1
ATOM 1811 C C . ILE B 1 59 ? -4.309 14.523 -1.231 1 98.88 59 ILE B C 1
ATOM 1813 O O . ILE B 1 59 ? -5.141 15.102 -1.934 1 98.88 59 ILE B O 1
ATOM 1817 N N . ILE B 1 60 ? -4.25 14.633 0.039 1 98.81 60 ILE B N 1
ATOM 1818 C CA . ILE B 1 60 ? -4.953 15.703 0.741 1 98.81 60 ILE B CA 1
ATOM 1819 C C . ILE B 1 60 ? -4.008 16.375 1.736 1 98.81 60 ILE B C 1
ATOM 1821 O O . ILE B 1 60 ? -3.246 15.695 2.432 1 98.81 60 ILE B O 1
ATOM 1825 N N . TRP B 1 61 ? -4.043 17.656 1.707 1 98.25 61 TRP B N 1
ATOM 1826 C CA . TRP B 1 61 ? -3.176 18.375 2.631 1 98.25 61 TRP B CA 1
ATOM 1827 C C . TRP B 1 61 ? -3.852 19.656 3.125 1 98.25 61 TRP B C 1
ATOM 1829 O O . TRP B 1 61 ? -4.91 20.031 2.619 1 98.25 61 TRP B O 1
ATOM 1839 N N . VAL B 1 62 ? -3.322 20.172 4.219 1 97.25 62 VAL B N 1
ATOM 1840 C CA . VAL B 1 62 ? -3.893 21.328 4.91 1 97.25 62 VAL B CA 1
ATOM 1841 C C . VAL B 1 62 ? -2.904 22.484 4.883 1 97.25 62 VAL B C 1
ATOM 1843 O O . VAL B 1 62 ? -1.713 22.297 5.145 1 97.25 62 VAL B O 1
ATOM 1846 N N . ARG B 1 63 ? -3.414 23.625 4.527 1 94.38 63 ARG B N 1
ATOM 1847 C CA . ARG B 1 63 ? -2.607 24.844 4.547 1 94.38 63 ARG B CA 1
ATOM 1848 C C . ARG B 1 63 ? -3.316 25.953 5.305 1 94.38 63 ARG B C 1
ATOM 1850 O O . ARG B 1 63 ? -4.512 25.859 5.594 1 94.38 63 ARG B O 1
ATOM 1857 N N . ALA B 1 64 ? -2.502 26.938 5.676 1 91.38 64 ALA B N 1
ATOM 1858 C CA . ALA B 1 64 ? -3.105 28.141 6.234 1 91.38 64 ALA B CA 1
ATOM 1859 C C . ALA B 1 64 ? -4.039 28.812 5.223 1 91.38 64 ALA B C 1
ATOM 1861 O O . ALA B 1 64 ? -3.723 28.875 4.035 1 91.38 64 ALA B O 1
ATOM 1862 N N . ALA B 1 65 ? -5.215 29.234 5.691 1 86.5 65 ALA B N 1
ATOM 1863 C CA . ALA B 1 65 ? -6.199 29.859 4.82 1 86.5 65 ALA B CA 1
ATOM 1864 C C . ALA B 1 65 ? -5.688 31.219 4.309 1 86.5 65 ALA B C 1
ATOM 1866 O O . ALA B 1 65 ? -5.93 31.578 3.158 1 86.5 65 ALA B O 1
ATOM 1867 N N . ARG B 1 66 ? -5.246 32 5.188 1 76.25 66 ARG B N 1
ATOM 1868 C CA . ARG B 1 66 ? -4.707 33.312 4.766 1 76.25 66 ARG B CA 1
ATOM 1869 C C . ARG B 1 66 ? -3.275 33.156 4.254 1 76.25 66 ARG B C 1
ATOM 1871 O O . ARG B 1 66 ? -2.42 32.594 4.945 1 76.25 66 ARG B O 1
ATOM 1878 N N . GLN B 1 67 ? -3.238 32.938 2.873 1 62.25 67 GLN B N 1
ATOM 1879 C CA . GLN B 1 67 ? -1.922 32.781 2.266 1 62.25 67 GLN B CA 1
ATOM 1880 C C . GLN B 1 67 ? -1.092 34.031 2.408 1 62.25 67 GLN B C 1
ATOM 1882 O O . GLN B 1 67 ? -1.579 35.125 2.133 1 62.25 67 GLN B O 1
ATOM 1887 N N . SER B 1 68 ? -0.338 34.156 3.348 1 55.03 68 SER B N 1
ATOM 1888 C CA . SER B 1 68 ? 0.619 35.25 3.254 1 55.03 68 SER B CA 1
ATOM 1889 C C . SER B 1 68 ? 1.866 34.812 2.482 1 55.03 68 SER B C 1
ATOM 1891 O O . SER B 1 68 ? 2.139 33.625 2.332 1 55.03 68 SER B O 1
ATOM 1893 N N . ARG B 1 69 ? 2.215 35.781 1.511 1 52.41 69 ARG B N 1
ATOM 1894 C CA . ARG B 1 69 ? 3.393 35.562 0.672 1 52.41 69 ARG B CA 1
ATOM 1895 C C . ARG B 1 69 ? 4.426 34.719 1.381 1 52.41 69 ARG B C 1
ATOM 1897 O O . ARG B 1 69 ? 5.145 33.938 0.738 1 52.41 69 ARG B O 1
ATOM 1904 N N . LEU B 1 70 ? 4.512 34.969 2.594 1 49.53 70 LEU B N 1
ATOM 1905 C CA . LEU B 1 70 ? 5.613 34.375 3.361 1 49.53 70 LEU B CA 1
ATOM 1906 C C . LEU B 1 70 ? 5.262 33 3.848 1 49.53 70 LEU B C 1
ATOM 1908 O O . LEU B 1 70 ? 6.152 32.219 4.184 1 49.53 70 LEU B O 1
ATOM 1912 N N . ALA B 1 71 ? 3.963 32.688 4.113 1 52.97 71 ALA B N 1
ATOM 1913 C CA . ALA B 1 71 ? 3.844 31.469 4.918 1 52.97 71 ALA B CA 1
ATOM 1914 C C . ALA B 1 71 ? 2.918 30.469 4.25 1 52.97 71 ALA B C 1
ATOM 1916 O O . ALA B 1 71 ? 1.713 30.453 4.512 1 52.97 71 ALA B O 1
ATOM 1917 N N . ARG B 1 72 ? 3.232 30.062 2.967 1 61.19 72 ARG B N 1
ATOM 1918 C CA . ARG B 1 72 ? 2.521 28.844 2.598 1 61.19 72 ARG B CA 1
ATOM 1919 C C . ARG B 1 72 ? 3.025 27.656 3.404 1 61.19 72 ARG B C 1
ATOM 1921 O O . ARG B 1 72 ? 4.23 27.391 3.459 1 61.19 72 ARG B O 1
ATOM 1928 N N . GLN B 1 73 ? 2.438 27.422 4.594 1 81.19 73 GLN B N 1
ATOM 1929 C CA . GLN B 1 73 ? 2.953 26.344 5.426 1 81.19 73 GLN B CA 1
ATOM 1930 C C . GLN B 1 73 ? 2.035 25.125 5.379 1 81.19 73 GLN B C 1
ATOM 1932 O O . GLN B 1 73 ? 0.813 25.25 5.477 1 81.19 73 GLN B O 1
ATOM 1937 N N . ILE B 1 74 ? 2.59 24.094 4.891 1 94.12 74 ILE B N 1
ATOM 1938 C CA . ILE B 1 74 ? 1.873 22.828 4.996 1 94.12 74 ILE B CA 1
ATOM 1939 C C . ILE B 1 74 ? 1.71 22.453 6.469 1 94.12 74 ILE B C 1
ATOM 1941 O O . ILE B 1 74 ? 2.697 22.328 7.195 1 94.12 74 ILE B O 1
ATOM 1945 N N . ILE B 1 75 ? 0.485 22.328 6.875 1 96.31 75 ILE B N 1
ATOM 1946 C CA . ILE B 1 75 ? 0.148 22.062 8.266 1 96.31 75 ILE B CA 1
ATOM 1947 C C . ILE B 1 75 ? -0.168 20.578 8.453 1 96.31 75 ILE B C 1
ATOM 1949 O O . ILE B 1 75 ? 0.097 20.016 9.516 1 96.31 75 ILE B O 1
ATOM 1953 N N . GLY B 1 76 ? -0.713 19.953 7.508 1 98.12 76 GLY B N 1
ATOM 1954 C CA . GLY B 1 76 ? -1.073 18.547 7.516 1 98.12 76 GLY B CA 1
ATOM 1955 C C . GLY B 1 76 ? -0.971 17.891 6.152 1 98.12 76 GLY B C 1
ATOM 1956 O O . GLY B 1 76 ? -0.982 18.578 5.129 1 98.12 76 GLY B O 1
ATOM 1957 N N . PHE B 1 77 ? -0.903 16.625 6.18 1 98.81 77 PHE B N 1
ATOM 1958 C CA . PHE B 1 77 ? -0.676 15.906 4.93 1 98.81 77 PHE B CA 1
ATOM 1959 C C . PHE B 1 77 ? -1.098 14.445 5.066 1 98.81 77 PHE B C 1
ATOM 1961 O O . PHE B 1 77 ? -0.931 13.844 6.125 1 98.81 77 PHE B O 1
ATOM 1968 N N . ALA B 1 78 ? -1.628 13.859 4.027 1 98.88 78 ALA B N 1
ATOM 1969 C CA . ALA B 1 78 ? -1.914 12.438 3.871 1 98.88 78 ALA B CA 1
ATOM 1970 C C . ALA B 1 78 ? -1.992 12.055 2.396 1 98.88 78 ALA B C 1
ATOM 1972 O O . ALA B 1 78 ? -2.463 12.836 1.569 1 98.88 78 ALA B O 1
ATOM 1973 N N . ARG B 1 79 ? -1.558 10.891 2.092 1 98.94 79 ARG B N 1
ATOM 1974 C CA . ARG B 1 79 ? -1.644 10.438 0.705 1 98.94 79 ARG B CA 1
ATOM 1975 C C . ARG B 1 79 ? -1.895 8.938 0.63 1 98.94 79 ARG B C 1
ATOM 1977 O O . ARG B 1 79 ? -1.761 8.234 1.631 1 98.94 79 ARG B O 1
ATOM 1984 N N . ALA B 1 80 ? -2.279 8.484 -0.568 1 98.94 80 ALA B N 1
ATOM 1985 C CA . ALA B 1 80 ? -2.506 7.055 -0.769 1 98.94 80 ALA B CA 1
ATOM 1986 C C . ALA B 1 80 ? -1.996 6.605 -2.135 1 98.94 80 ALA B C 1
ATOM 1988 O O . ALA B 1 80 ? -2.182 7.305 -3.135 1 98.94 80 ALA B O 1
ATOM 1989 N N . THR B 1 81 ? -1.264 5.5 -2.168 1 98.88 81 THR B N 1
ATOM 1990 C CA . THR B 1 81 ? -1.021 4.781 -3.414 1 98.88 81 THR B CA 1
ATOM 1991 C C . THR B 1 81 ? -2.123 3.76 -3.672 1 98.88 81 THR B C 1
ATOM 1993 O O . THR B 1 81 ? -2.768 3.283 -2.734 1 98.88 81 THR B O 1
ATOM 1996 N N . SER B 1 82 ? -2.369 3.52 -4.973 1 98.88 82 SER B N 1
ATOM 1997 C CA . SER B 1 82 ? -3.477 2.631 -5.316 1 98.88 82 SER B CA 1
ATOM 1998 C C . SER B 1 82 ? -3.332 2.094 -6.738 1 98.88 82 SER B C 1
ATOM 2000 O O . SER B 1 82 ? -2.586 2.65 -7.547 1 98.88 82 SER B O 1
ATOM 2002 N N . ASP B 1 83 ? -3.957 0.97 -6.906 1 98.81 83 ASP B N 1
ATOM 2003 C CA . ASP B 1 83 ? -4.129 0.49 -8.273 1 98.81 83 ASP B CA 1
ATOM 2004 C C . ASP B 1 83 ? -5.383 1.086 -8.906 1 98.81 83 ASP B C 1
ATOM 2006 O O . ASP B 1 83 ? -5.762 0.71 -10.023 1 98.81 83 ASP B O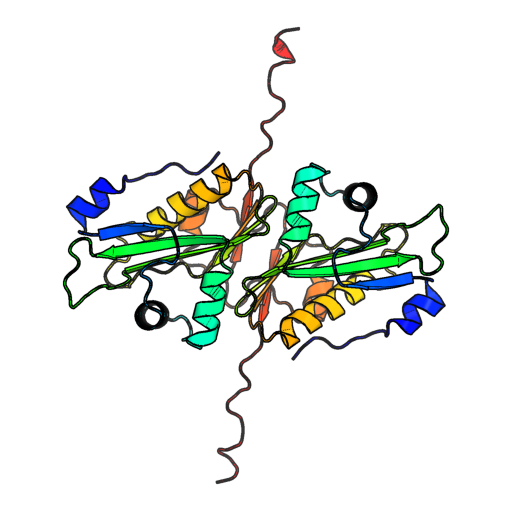 1
ATOM 2010 N N . GLY B 1 84 ? -6.113 1.903 -8.133 1 98.62 84 GLY B N 1
ATOM 2011 C CA . GLY B 1 84 ? -7.203 2.711 -8.664 1 98.62 84 GLY B CA 1
ATOM 2012 C C . GLY B 1 84 ? -8.562 2.055 -8.5 1 98.62 84 GLY B C 1
ATOM 2013 O O . GLY B 1 84 ? -9.594 2.717 -8.625 1 98.62 84 GLY B O 1
ATOM 2014 N N . VAL B 1 85 ? -8.562 0.707 -8.141 1 98.38 85 VAL B N 1
ATOM 2015 C CA . VAL B 1 85 ? -9.883 0.082 -8.195 1 98.38 85 VAL B CA 1
ATOM 2016 C C . VAL B 1 85 ? -9.984 -1.003 -7.125 1 98.38 85 VAL B C 1
ATOM 2018 O O . VAL B 1 85 ? -11.078 -1.33 -6.668 1 98.38 85 VAL B O 1
ATOM 2021 N N . LEU B 1 86 ? -8.898 -1.644 -6.719 1 98 86 LEU B N 1
ATOM 2022 C CA . LEU B 1 86 ? -9.016 -2.795 -5.832 1 98 86 LEU B CA 1
ATOM 2023 C C . LEU B 1 86 ? -8.461 -2.475 -4.445 1 98 86 LEU B C 1
ATOM 2025 O O . LEU B 1 86 ? -9.023 -2.906 -3.436 1 98 86 LEU B O 1
ATOM 2029 N N . SER B 1 87 ? -7.328 -1.794 -4.379 1 98.19 87 SER B N 1
ATOM 2030 C CA . SER B 1 87 ? -6.672 -1.593 -3.092 1 98.19 87 SER B CA 1
ATOM 2031 C C . SER B 1 87 ? -5.977 -0.238 -3.033 1 98.19 87 SER B C 1
ATOM 2033 O O . SER B 1 87 ? -5.672 0.354 -4.07 1 98.19 87 SER B O 1
ATOM 2035 N N . ALA B 1 88 ? -5.82 0.24 -1.853 1 98.81 88 ALA B N 1
ATOM 2036 C CA . ALA B 1 88 ? -5.039 1.446 -1.587 1 98.81 88 ALA B CA 1
ATOM 2037 C C . ALA B 1 88 ? -4.289 1.335 -0.262 1 98.81 88 ALA B C 1
ATOM 2039 O O . ALA B 1 88 ? -4.699 0.587 0.628 1 98.81 88 ALA B O 1
ATOM 2040 N N . THR B 1 89 ? -3.201 1.99 -0.195 1 98.88 89 THR B N 1
ATOM 2041 C CA . THR B 1 89 ? -2.455 2.127 1.052 1 98.88 89 THR B CA 1
ATOM 2042 C C . THR B 1 89 ? -2.213 3.598 1.378 1 98.88 89 THR B C 1
ATOM 2044 O O . THR B 1 89 ? -1.765 4.363 0.521 1 98.88 89 THR B O 1
ATOM 2047 N N . VAL B 1 90 ? -2.523 3.953 2.6 1 98.81 90 VAL B N 1
ATOM 2048 C CA . VAL B 1 90 ? -2.33 5.32 3.064 1 98.81 90 VAL B CA 1
ATOM 2049 C C . VAL B 1 90 ? -0.922 5.48 3.631 1 98.81 90 VAL B C 1
ATOM 2051 O O . VAL B 1 90 ? -0.435 4.609 4.355 1 98.81 90 VAL B O 1
ATOM 2054 N N . TRP B 1 91 ? -0.312 6.613 3.258 1 98.44 91 TRP B N 1
ATOM 2055 C CA . TRP B 1 91 ? 1.047 6.93 3.688 1 98.44 91 TRP B CA 1
ATOM 2056 C C . TRP B 1 91 ? 1.128 8.352 4.238 1 98.44 91 TRP B C 1
ATOM 2058 O O . TRP B 1 91 ? 0.337 9.219 3.855 1 98.44 91 TRP B O 1
ATOM 2068 N N . ASP B 1 92 ? 2.09 8.609 5.098 1 98.06 92 ASP B N 1
ATOM 2069 C CA . ASP B 1 92 ? 2.637 9.93 5.426 1 98.06 92 ASP B CA 1
ATOM 2070 C C . ASP B 1 92 ? 1.578 10.812 6.074 1 98.06 92 ASP B C 1
ATOM 2072 O O . ASP B 1 92 ? 1.467 12 5.746 1 98.06 92 ASP B O 1
ATOM 2076 N N . VAL B 1 93 ? 0.802 10.219 6.902 1 98.38 93 VAL B N 1
ATOM 2077 C CA . VAL B 1 93 ? -0.167 11.031 7.633 1 98.38 93 VAL B CA 1
ATOM 2078 C C . VAL B 1 93 ? 0.547 11.836 8.711 1 98.38 93 VAL B C 1
ATOM 2080 O O . VAL B 1 93 ? 1.118 11.273 9.648 1 98.38 93 VAL B O 1
ATOM 2083 N N . ALA B 1 94 ? 0.499 13.18 8.539 1 98.12 94 ALA B N 1
ATOM 2084 C CA . ALA B 1 94 ? 1.238 14.055 9.445 1 98.12 94 ALA B CA 1
ATOM 2085 C C . ALA B 1 94 ? 0.472 15.344 9.703 1 98.12 94 ALA B C 1
ATOM 2087 O O . ALA B 1 94 ? -0.17 15.891 8.805 1 98.12 94 ALA B O 1
ATOM 2088 N N . VAL B 1 95 ? 0.493 15.75 10.891 1 97.75 95 VAL B N 1
ATOM 2089 C CA . VAL B 1 95 ? 0.018 17.062 11.305 1 97.75 95 VAL B CA 1
ATOM 2090 C C . VAL B 1 95 ? 1.111 17.781 12.094 1 97.75 95 VAL B C 1
ATOM 2092 O O . VAL B 1 95 ? 1.703 17.219 13.008 1 97.75 95 VAL B O 1
ATOM 2095 N N . ASN B 1 96 ? 1.368 19.016 11.68 1 96.69 96 ASN B N 1
ATOM 2096 C CA . ASN B 1 96 ? 2.322 19.844 12.414 1 96.69 96 ASN B CA 1
ATOM 2097 C C . ASN B 1 96 ? 2.053 19.812 13.922 1 96.69 96 ASN B C 1
ATOM 2099 O O . ASN B 1 96 ? 0.912 19.984 14.352 1 96.69 96 ASN B O 1
ATOM 2103 N N . PRO B 1 97 ? 3.076 19.625 14.719 1 96.62 97 PRO B N 1
ATOM 2104 C CA . PRO B 1 97 ? 2.875 19.469 16.156 1 96.62 97 PRO B CA 1
ATOM 2105 C C . PRO B 1 97 ? 2.107 20.625 16.781 1 96.62 97 PRO B C 1
ATOM 2107 O O . PRO B 1 97 ? 1.302 20.422 17.703 1 96.62 97 PRO B O 1
ATOM 2110 N N . GLY B 1 98 ? 2.305 21.781 16.328 1 94.44 98 GLY B N 1
ATOM 2111 C CA . GLY B 1 98 ? 1.601 22.938 16.844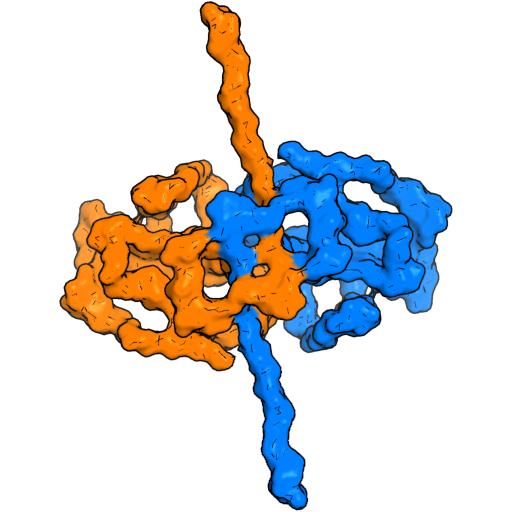 1 94.44 98 GLY B CA 1
ATOM 2112 C C . GLY B 1 98 ? 0.109 22.906 16.578 1 94.44 98 GLY B C 1
ATOM 2113 O O . GLY B 1 98 ? -0.654 23.672 17.156 1 94.44 98 GLY B O 1
ATOM 2114 N N . TRP B 1 99 ? -0.345 21.953 15.758 1 95.44 99 TRP B N 1
ATOM 2115 C CA . TRP B 1 99 ? -1.744 21.875 15.352 1 95.44 99 TRP B CA 1
ATOM 2116 C C . TRP B 1 99 ? -2.336 20.516 15.727 1 95.44 99 TRP B C 1
ATOM 2118 O O . TRP B 1 99 ? -3.463 20.203 15.344 1 95.44 99 TRP B O 1
ATOM 2128 N N . GLN B 1 100 ? -1.603 19.703 16.438 1 94.69 100 GLN B N 1
ATOM 2129 C CA . GLN B 1 100 ? -2.086 18.375 16.812 1 94.69 100 GLN B CA 1
ATOM 2130 C C . GLN B 1 100 ? -3.146 18.469 17.906 1 94.69 100 GLN B C 1
ATOM 2132 O O . GLN B 1 100 ? -3.359 19.531 18.484 1 94.69 100 GLN B O 1
ATOM 2137 N N . ARG B 1 101 ? -3.906 17.516 18 1 94.69 101 ARG B N 1
ATOM 2138 C CA . ARG B 1 101 ? -5 17.406 18.953 1 94.69 101 ARG B CA 1
ATOM 2139 C C . ARG B 1 101 ? -6.086 18.438 18.672 1 94.69 101 ARG B C 1
ATOM 2141 O O . ARG B 1 101 ? -6.832 18.828 19.578 1 94.69 101 ARG B O 1
ATOM 2148 N N . SER B 1 102 ? -6.098 18.891 17.438 1 96.12 102 SER B N 1
ATOM 2149 C CA . SER B 1 102 ? -7.113 19.844 16.984 1 96.12 102 SER B CA 1
ATOM 2150 C C . SER B 1 102 ? -8.164 19.156 16.109 1 96.12 102 SER B C 1
ATOM 2152 O O . SER B 1 102 ? -9.109 19.797 15.648 1 96.12 102 SER B O 1
ATOM 2154 N N . GLY B 1 103 ? -7.984 17.906 15.844 1 97.19 103 GLY B N 1
ATOM 2155 C CA . GLY B 1 103 ? -8.914 17.156 15.008 1 97.19 103 GLY B CA 1
ATOM 2156 C C . GLY B 1 103 ? -8.477 17.094 13.555 1 97.19 103 GLY B C 1
ATOM 2157 O O . GLY B 1 103 ? -9.109 16.406 12.75 1 97.19 103 GLY B O 1
ATOM 2158 N N . LEU B 1 104 ? -7.352 17.656 13.219 1 97.75 104 LEU B N 1
ATOM 2159 C CA . LEU B 1 104 ? -6.914 17.75 11.828 1 97.75 104 LEU B CA 1
ATOM 2160 C C . LEU B 1 104 ? -6.516 16.375 11.297 1 97.75 104 LEU B C 1
ATOM 2162 O O . LEU B 1 104 ? -6.793 16.047 10.141 1 97.75 104 LEU B O 1
ATOM 2166 N N . GLY B 1 105 ? -5.863 15.609 12.172 1 97.94 105 GLY B N 1
ATOM 2167 C CA . GLY B 1 105 ? -5.5 14.266 11.742 1 97.94 105 GLY B CA 1
ATOM 2168 C C . GLY B 1 105 ? -6.695 13.414 11.359 1 97.94 105 GLY B C 1
ATOM 2169 O O . GLY B 1 105 ? -6.711 12.789 10.297 1 97.94 105 GLY B O 1
ATOM 2170 N N . ARG B 1 106 ? -7.633 13.422 12.203 1 97.94 106 ARG B N 1
ATOM 2171 C CA . ARG B 1 106 ? -8.875 12.703 11.93 1 97.94 106 ARG B CA 1
ATOM 2172 C C . ARG B 1 106 ? -9.547 13.234 10.672 1 97.94 106 ARG B C 1
ATOM 2174 O O . ARG B 1 106 ? -10.008 12.461 9.828 1 97.94 106 ARG B O 1
ATOM 2181 N N . ALA B 1 107 ? -9.594 14.508 10.547 1 98.5 107 ALA B N 1
ATOM 2182 C CA . ALA B 1 107 ? -10.258 15.141 9.414 1 98.5 107 ALA B CA 1
ATOM 2183 C C . ALA B 1 107 ? -9.578 14.766 8.102 1 98.5 107 ALA B C 1
ATOM 2185 O O . ALA B 1 107 ? -10.242 14.492 7.102 1 98.5 107 ALA B O 1
ATOM 2186 N N . LEU B 1 108 ? -8.258 14.758 8.078 1 98.56 108 LEU B N 1
ATOM 2187 C CA . LEU B 1 108 ? -7.508 14.328 6.91 1 98.56 108 LEU B CA 1
ATOM 2188 C C . LEU B 1 108 ? -7.895 12.906 6.512 1 98.56 108 LEU B C 1
ATOM 2190 O O . LEU B 1 108 ? -8.234 12.648 5.352 1 98.56 108 LEU B O 1
ATOM 2194 N N . MET B 1 109 ? -7.938 12.031 7.457 1 98.62 109 MET B N 1
ATOM 2195 C CA . MET B 1 109 ? -8.172 10.617 7.184 1 98.62 109 MET B CA 1
ATOM 2196 C C . MET B 1 109 ? -9.625 10.367 6.812 1 98.62 109 MET B C 1
ATOM 2198 O O . MET B 1 109 ? -9.922 9.5 5.988 1 98.62 109 MET B O 1
ATOM 2202 N N . GLU B 1 110 ? -10.555 11.109 7.473 1 98.62 110 GLU B N 1
ATOM 2203 C CA . GLU B 1 110 ? -11.953 11.016 7.066 1 98.62 110 GLU B CA 1
ATOM 2204 C C . GLU B 1 110 ? -12.125 11.336 5.582 1 98.62 110 GLU B C 1
ATOM 2206 O O . GLU B 1 110 ? -12.781 10.586 4.855 1 98.62 110 GLU B O 1
ATOM 2211 N N . ARG B 1 111 ? -11.547 12.359 5.137 1 98.69 111 ARG B N 1
ATOM 2212 C CA . ARG B 1 111 ? -11.711 12.844 3.77 1 98.69 111 ARG B CA 1
ATOM 2213 C C . ARG B 1 111 ? -10.977 11.945 2.779 1 98.69 111 ARG B C 1
ATOM 2215 O O . ARG B 1 111 ? -11.508 11.617 1.717 1 98.69 111 ARG B O 1
ATOM 2222 N N . LEU B 1 112 ? -9.742 11.539 3.129 1 98.75 112 LEU B N 1
ATOM 2223 C CA . LEU B 1 112 ? -8.992 10.641 2.25 1 98.75 112 LEU B CA 1
ATOM 2224 C C . LEU B 1 112 ? -9.688 9.297 2.125 1 98.75 112 LEU B C 1
ATOM 2226 O O . LEU B 1 112 ? -9.844 8.773 1.019 1 98.75 112 LEU B O 1
ATOM 2230 N N . THR B 1 113 ? -10.148 8.734 3.258 1 98.62 113 THR B N 1
ATOM 2231 C CA . THR B 1 113 ? -10.844 7.453 3.234 1 98.62 113 THR B CA 1
ATOM 2232 C C . THR B 1 113 ? -12.141 7.555 2.445 1 98.62 113 THR B C 1
ATOM 2234 O O . THR B 1 113 ? -12.461 6.668 1.65 1 98.62 113 THR B O 1
ATOM 2237 N N . LYS B 1 114 ? -12.859 8.633 2.664 1 98 114 LYS B N 1
ATOM 2238 C CA . LYS B 1 114 ? -14.102 8.852 1.92 1 98 114 LYS B CA 1
ATOM 2239 C C . LYS B 1 114 ? -13.844 8.836 0.416 1 98 114 LYS B C 1
ATOM 2241 O O . LYS B 1 114 ? -14.578 8.195 -0.338 1 98 114 LYS B O 1
ATOM 2246 N N . LYS B 1 115 ? -12.844 9.516 -0.028 1 98.31 115 LYS B N 1
ATOM 2247 C CA . LYS B 1 115 ? -12.508 9.578 -1.448 1 98.31 115 LYS B CA 1
ATOM 2248 C C . LYS B 1 115 ? -12.188 8.195 -1.997 1 98.31 115 LYS B C 1
ATOM 2250 O O . LYS B 1 115 ? -12.68 7.809 -3.061 1 98.31 115 LYS B O 1
ATOM 2255 N N . LEU B 1 116 ? -11.398 7.473 -1.296 1 98.56 116 LEU B N 1
ATOM 2256 C CA . LEU B 1 116 ? -11.008 6.137 -1.73 1 98.56 116 LEU B CA 1
ATOM 2257 C C . LEU B 1 116 ? -12.211 5.207 -1.797 1 98.56 116 LEU B C 1
ATOM 2259 O O . LEU B 1 116 ? -12.352 4.422 -2.738 1 98.56 116 LEU B O 1
ATOM 2263 N N . VAL B 1 117 ? -13.125 5.301 -0.805 1 97.75 117 VAL B N 1
ATOM 2264 C CA . VAL B 1 117 ? -14.344 4.496 -0.786 1 97.75 117 VAL B CA 1
ATOM 2265 C C . VAL B 1 117 ? -15.234 4.883 -1.966 1 97.75 117 VAL B C 1
ATOM 2267 O O . VAL B 1 117 ? -15.797 4.012 -2.633 1 97.75 117 VAL B O 1
ATOM 2270 N N . GLU B 1 118 ? -15.32 6.137 -2.223 1 97.12 118 GLU B N 1
ATOM 2271 C CA . GLU B 1 118 ? -16.156 6.625 -3.32 1 97.12 118 GLU B CA 1
ATOM 2272 C C . GLU B 1 118 ? -15.586 6.195 -4.672 1 97.12 118 GLU B C 1
ATOM 2274 O O . GLU B 1 118 ? -16.328 6.047 -5.641 1 97.12 118 GLU B O 1
ATOM 2279 N N . ASP B 1 119 ? -14.297 6 -4.754 1 97.44 119 ASP B N 1
ATOM 2280 C CA . ASP B 1 119 ? -13.664 5.473 -5.957 1 97.44 119 ASP B CA 1
ATOM 2281 C C . ASP B 1 119 ? -14 3.998 -6.156 1 97.44 119 ASP B C 1
ATOM 2283 O O . ASP B 1 119 ? -13.641 3.402 -7.176 1 97.44 119 ASP B O 1
ATOM 2287 N N . GLY B 1 120 ? -14.633 3.373 -5.133 1 96.38 120 GLY B N 1
ATOM 2288 C CA . GLY B 1 120 ? -15.023 1.977 -5.219 1 96.38 120 GLY B CA 1
ATOM 2289 C C . GLY B 1 120 ? -13.945 1.02 -4.758 1 96.38 120 GLY B C 1
ATOM 2290 O O . GLY B 1 120 ? -13.977 -0.169 -5.082 1 96.38 120 GLY B O 1
ATOM 2291 N N . ILE B 1 121 ? -12.969 1.519 -4.086 1 97.75 121 ILE B N 1
ATOM 2292 C CA . ILE B 1 121 ? -11.867 0.684 -3.625 1 97.75 121 ILE B CA 1
ATOM 2293 C C . ILE B 1 121 ? -12.281 -0.068 -2.361 1 97.75 121 ILE B C 1
ATOM 2295 O O . ILE B 1 121 ? -12.547 0.546 -1.326 1 97.75 121 ILE B O 1
ATOM 2299 N N . PRO B 1 122 ? -12.273 -1.34 -2.406 1 96 122 PRO B N 1
ATOM 2300 C CA . PRO B 1 122 ? -12.836 -2.109 -1.294 1 96 122 PRO B CA 1
ATOM 2301 C C . PRO B 1 122 ? -11.836 -2.311 -0.153 1 96 122 PRO B C 1
ATOM 2303 O O . PRO B 1 122 ? -12.242 -2.605 0.976 1 96 122 PRO B O 1
ATOM 2306 N N . THR B 1 123 ? -10.555 -2.229 -0.429 1 96.31 123 THR B N 1
ATOM 2307 C CA . THR B 1 123 ? -9.539 -2.506 0.584 1 96.31 123 THR B CA 1
ATOM 2308 C C . THR B 1 123 ? -8.586 -1.325 0.734 1 96.31 123 THR B C 1
ATOM 2310 O O . THR B 1 123 ? -7.891 -0.961 -0.214 1 96.31 123 THR B O 1
ATOM 2313 N N . ILE B 1 124 ? -8.609 -0.715 1.871 1 98.38 124 ILE B N 1
ATOM 2314 C CA . ILE B 1 124 ? -7.715 0.389 2.211 1 98.38 124 ILE B CA 1
ATOM 2315 C C . ILE B 1 124 ? -6.879 0.02 3.436 1 98.38 124 ILE B C 1
ATOM 2317 O O . ILE B 1 124 ? -7.422 -0.408 4.457 1 98.38 124 ILE B O 1
ATOM 2321 N N . THR B 1 125 ? -5.551 0.139 3.281 1 98.25 125 THR B N 1
ATOM 2322 C CA . THR B 1 125 ? -4.676 -0.323 4.355 1 98.25 125 THR B CA 1
ATOM 2323 C C . THR B 1 125 ? -3.732 0.789 4.801 1 98.25 125 THR B C 1
ATOM 2325 O O . THR B 1 125 ? -3.564 1.787 4.098 1 98.25 125 THR B O 1
ATOM 2328 N N . LEU B 1 126 ? -3.205 0.642 5.988 1 97.94 126 LEU B N 1
ATOM 2329 C CA . LEU B 1 126 ? -2.178 1.53 6.52 1 97.94 126 LEU B CA 1
ATOM 2330 C C . LEU B 1 126 ? -1.391 0.847 7.633 1 97.94 126 LEU B C 1
ATOM 2332 O O . LEU B 1 126 ? -1.738 -0.258 8.055 1 97.94 126 LEU B O 1
ATOM 2336 N N . TYR B 1 127 ? -0.341 1.494 8.031 1 96.12 127 TYR B N 1
ATOM 2337 C CA . TYR B 1 127 ? 0.469 1.097 9.18 1 96.12 127 TYR B CA 1
ATOM 2338 C C . TYR B 1 127 ? 0.513 2.203 10.219 1 96.12 127 TYR B C 1
ATOM 2340 O O . TYR B 1 127 ? 0.917 3.332 9.93 1 96.12 127 TYR B O 1
ATOM 2348 N N . ALA B 1 128 ? 0.128 1.856 11.391 1 95.62 128 ALA B N 1
ATOM 2349 C CA . ALA B 1 128 ? -0.096 2.865 12.422 1 95.62 128 ALA B CA 1
ATOM 2350 C C . ALA B 1 128 ? 0.824 2.639 13.617 1 95.62 128 ALA B C 1
ATOM 2352 O O . ALA B 1 128 ? 0.994 1.505 14.07 1 95.62 128 ALA B O 1
ATOM 2353 N N . GLU B 1 129 ? 1.391 3.736 14.094 1 92.75 129 GLU B N 1
ATOM 2354 C CA . GLU B 1 129 ? 2.037 3.682 15.406 1 92.75 129 GLU B CA 1
ATOM 2355 C C . GLU B 1 129 ? 1.025 3.389 16.516 1 92.75 129 GLU B C 1
ATOM 2357 O O . GLU B 1 129 ? -0.154 3.723 16.375 1 92.75 129 GLU B O 1
ATOM 2362 N N . PRO B 1 130 ? 1.508 2.812 17.578 1 92.94 130 PRO B N 1
ATOM 2363 C CA . PRO B 1 130 ? 0.59 2.416 18.656 1 92.94 130 PRO B CA 1
ATOM 2364 C C . PRO B 1 130 ? -0.259 3.578 19.156 1 92.94 130 PRO B C 1
ATOM 2366 O O . PRO B 1 130 ? -1.438 3.395 19.469 1 92.94 130 PRO B O 1
ATOM 2369 N N . GLN B 1 131 ? 0.268 4.762 19.125 1 92.12 131 GLN B N 1
ATOM 2370 C CA . GLN B 1 131 ? -0.387 5.898 19.766 1 92.12 131 GLN B CA 1
ATOM 2371 C C . GLN B 1 131 ? -1.533 6.43 18.906 1 92.12 131 GLN B C 1
ATOM 2373 O O . GLN B 1 131 ? -2.369 7.199 19.391 1 92.12 131 GLN B O 1
ATOM 2378 N N . VAL B 1 132 ? -1.586 5.98 17.656 1 93.88 132 VAL B N 1
ATOM 2379 C CA . VAL B 1 132 ? -2.604 6.57 16.781 1 93.88 132 VAL B CA 1
ATOM 2380 C C . VAL B 1 132 ? -3.562 5.488 16.297 1 93.88 132 VAL B C 1
ATOM 2382 O O . VAL B 1 132 ? -4.484 5.766 15.531 1 93.88 132 VAL B O 1
ATOM 2385 N N . VAL B 1 133 ? -3.48 4.285 16.797 1 95.38 133 VAL B N 1
ATOM 2386 C CA . VAL B 1 133 ? -4.34 3.172 16.406 1 95.38 133 VAL B CA 1
ATOM 2387 C C . VAL B 1 133 ? -5.801 3.521 16.703 1 95.38 133 VAL B C 1
ATOM 2389 O O . VAL B 1 133 ? -6.684 3.234 15.891 1 95.38 133 VAL B O 1
ATOM 2392 N N . GLY B 1 134 ? -6.012 4.094 17.844 1 95.06 134 GLY B N 1
ATOM 2393 C CA . GLY B 1 134 ? -7.363 4.457 18.234 1 95.06 134 GLY B CA 1
ATOM 2394 C C . GLY B 1 134 ? -8.039 5.391 17.25 1 95.06 134 GLY B C 1
ATOM 2395 O O . GLY B 1 134 ? -9.234 5.266 16.984 1 95.06 134 GLY B O 1
ATOM 2396 N N . LEU B 1 135 ? -7.316 6.289 16.719 1 95.06 135 LEU B N 1
ATOM 2397 C CA . LEU B 1 135 ? -7.84 7.211 15.711 1 95.06 135 LEU B CA 1
ATOM 2398 C C . LEU B 1 135 ? -8.398 6.449 14.516 1 95.06 135 LEU B C 1
ATOM 2400 O O . LEU B 1 135 ? -9.516 6.719 14.07 1 95.06 135 LEU B O 1
ATOM 2404 N N . TYR B 1 136 ? -7.648 5.504 14.039 1 97.19 136 TYR B N 1
ATOM 2405 C CA . TYR B 1 136 ? -8.023 4.781 12.828 1 97.19 136 TYR B CA 1
ATOM 2406 C C . TYR B 1 136 ? -9.148 3.799 13.102 1 97.19 136 TYR B C 1
ATOM 2408 O O . TYR B 1 136 ? -9.992 3.553 12.234 1 97.19 136 TYR B O 1
ATOM 2416 N N . GLU B 1 137 ? -9.188 3.289 14.328 1 96.06 137 GLU B N 1
ATOM 2417 C CA . GLU B 1 137 ? -10.305 2.424 14.703 1 96.06 137 GLU B CA 1
ATOM 2418 C C . GLU B 1 137 ? -11.625 3.18 14.656 1 96.06 137 GLU B C 1
ATOM 2420 O O . GLU B 1 137 ? -12.641 2.639 14.211 1 96.06 137 GLU B O 1
ATOM 2425 N N . LYS B 1 138 ? -11.602 4.363 15.078 1 94.94 138 LYS B N 1
ATOM 2426 C CA . LYS B 1 138 ? -12.805 5.188 15.062 1 94.94 138 LYS B CA 1
ATOM 2427 C C . LYS B 1 138 ? -13.281 5.453 13.641 1 94.94 138 LYS B C 1
ATOM 2429 O O . LYS B 1 138 ? -14.445 5.793 13.414 1 94.94 138 LYS B O 1
ATOM 2434 N N . LEU B 1 139 ? -12.383 5.281 12.695 1 96.31 139 LEU B N 1
ATOM 2435 C CA . LEU B 1 139 ? -12.711 5.52 11.297 1 96.31 139 LEU B CA 1
ATOM 2436 C C . LEU B 1 139 ? -13.133 4.23 10.609 1 96.31 139 LEU B C 1
ATOM 2438 O O . LEU B 1 139 ? -13.445 4.23 9.414 1 96.31 139 LEU B O 1
ATOM 2442 N N . GLY B 1 140 ? -13.07 3.113 11.336 1 95.62 140 GLY B N 1
ATOM 2443 C CA . GLY B 1 140 ? -13.547 1.853 10.789 1 95.62 140 GLY B CA 1
ATOM 2444 C C . GLY B 1 140 ? -12.422 0.924 10.375 1 95.62 140 GLY B C 1
ATOM 2445 O O . GLY B 1 140 ? -12.664 -0.172 9.867 1 95.62 140 GLY B O 1
ATOM 2446 N N . TYR B 1 141 ? -11.188 1.382 10.625 1 96.94 141 TYR B N 1
ATOM 2447 C CA . TYR B 1 141 ? -10.07 0.471 10.398 1 96.94 141 TYR B CA 1
ATOM 2448 C C . TYR B 1 141 ? -9.977 -0.568 11.508 1 96.94 141 TYR B C 1
ATOM 2450 O O . TYR B 1 141 ? -10.336 -0.293 12.656 1 96.94 141 TYR B O 1
ATOM 2458 N N . VAL B 1 142 ? -9.453 -1.716 11.07 1 95.31 142 VAL B N 1
ATOM 2459 C CA . VAL B 1 142 ? -9.344 -2.797 12.039 1 95.31 142 VAL B CA 1
ATOM 2460 C C . VAL B 1 142 ? -7.93 -3.365 12.023 1 95.31 142 VAL B C 1
ATOM 2462 O O . VAL B 1 142 ? -7.305 -3.459 10.969 1 95.31 142 VAL B O 1
ATOM 2465 N N . ARG B 1 143 ? -7.578 -3.676 13.242 1 90 143 ARG B N 1
ATOM 2466 C CA . ARG B 1 143 ? -6.281 -4.332 13.352 1 90 143 ARG B CA 1
ATOM 2467 C C . ARG B 1 143 ? -6.41 -5.836 13.125 1 90 143 ARG B C 1
ATOM 2469 O O . ARG B 1 143 ? -7.367 -6.461 13.602 1 90 143 ARG B O 1
ATOM 2476 N N . ASP B 1 144 ? -5.5 -6.484 12.383 1 82.44 144 ASP B N 1
ATOM 2477 C CA . ASP B 1 144 ? -5.332 -7.922 12.211 1 82.44 144 ASP B CA 1
ATOM 2478 C C . ASP B 1 144 ? -6.66 -8.594 11.867 1 82.44 144 ASP B C 1
ATOM 2480 O O . ASP B 1 144 ? -7.043 -9.586 12.492 1 82.44 144 ASP B O 1
ATOM 2484 N N . PRO B 1 145 ? -7.383 -8 10.938 1 79.56 145 PRO B N 1
ATOM 2485 C CA . PRO B 1 145 ? -8.625 -8.688 10.562 1 79.56 145 PRO B CA 1
ATOM 2486 C C . PRO B 1 145 ? -8.398 -10.148 10.203 1 79.56 145 PRO B C 1
ATOM 2488 O O . PRO B 1 145 ? -7.52 -10.469 9.398 1 79.56 145 PRO B O 1
ATOM 2491 N N . ASP B 1 146 ? -9.18 -11.133 10.867 1 82.88 146 ASP B N 1
ATOM 2492 C CA . ASP B 1 146 ? -9.125 -12.57 10.625 1 82.88 146 ASP B CA 1
ATOM 2493 C C . ASP B 1 146 ? -7.719 -13.117 10.859 1 82.88 146 ASP B C 1
ATOM 2495 O O . ASP B 1 146 ? -7.301 -14.07 10.203 1 82.88 146 ASP B O 1
ATOM 2499 N N . GLY B 1 147 ? -6.957 -12.398 11.656 1 88.25 147 GLY B N 1
ATOM 2500 C CA . GLY B 1 147 ? -5.625 -12.859 12.008 1 88.25 147 GLY B CA 1
ATOM 2501 C C . GLY B 1 147 ? -4.559 -12.43 11.023 1 88.25 147 GLY B C 1
ATOM 2502 O O . GLY B 1 147 ? -3.383 -12.75 11.188 1 88.25 147 GLY B O 1
ATOM 2503 N N . ILE B 1 148 ? -5.012 -11.734 10.055 1 90.88 148 ILE B N 1
ATOM 2504 C CA . ILE B 1 148 ? -4.066 -11.25 9.055 1 90.88 148 ILE B CA 1
ATOM 2505 C C . ILE B 1 148 ? -3.102 -10.258 9.688 1 90.88 148 ILE B C 1
ATOM 2507 O O . ILE B 1 148 ? -3.51 -9.406 10.484 1 90.88 148 ILE B O 1
ATOM 2511 N N . ARG B 1 149 ? -1.809 -10.367 9.336 1 93.12 149 ARG B N 1
ATOM 2512 C CA . ARG B 1 149 ? -0.772 -9.523 9.922 1 93.12 149 ARG B CA 1
ATOM 2513 C C . ARG B 1 149 ? -0.165 -8.594 8.875 1 93.12 149 ARG B C 1
ATOM 2515 O O . ARG B 1 149 ? 0.137 -9.023 7.758 1 93.12 149 ARG B O 1
ATOM 2522 N N . GLY B 1 150 ? -0.092 -7.363 9.305 1 95.31 150 GLY B N 1
ATOM 2523 C CA . GLY B 1 150 ? 0.734 -6.473 8.508 1 95.31 150 GLY B CA 1
ATOM 2524 C C . GLY B 1 150 ? 2.221 -6.715 8.688 1 95.31 150 GLY B C 1
ATOM 2525 O O . GLY B 1 150 ? 2.689 -6.91 9.812 1 95.31 150 GLY B O 1
ATOM 2526 N N . MET B 1 151 ? 2.953 -6.797 7.586 1 96.94 151 MET B N 1
ATOM 2527 C CA . MET B 1 151 ? 4.398 -7.004 7.629 1 96.94 151 MET B CA 1
ATOM 2528 C C . MET B 1 151 ? 5.117 -5.973 6.766 1 96.94 151 MET B C 1
ATOM 2530 O O . MET B 1 151 ? 4.535 -5.422 5.832 1 96.94 151 MET B O 1
ATOM 2534 N N . ALA B 1 152 ? 6.355 -5.754 7.191 1 96.62 152 ALA B N 1
ATOM 2535 C CA . ALA B 1 152 ? 7.133 -4.762 6.457 1 96.62 152 ALA B CA 1
ATOM 2536 C C . ALA B 1 152 ? 8.57 -5.227 6.262 1 96.62 152 ALA B C 1
ATOM 2538 O O . ALA B 1 152 ? 9.148 -5.871 7.145 1 96.62 152 ALA B O 1
ATOM 2539 N N . PHE B 1 153 ? 9.062 -5.031 5.07 1 95.75 153 PHE B N 1
ATOM 2540 C CA . PHE B 1 153 ? 10.477 -5.117 4.719 1 95.75 153 PHE B CA 1
ATOM 2541 C C . PHE B 1 153 ? 11.094 -3.729 4.594 1 95.75 153 PHE B C 1
ATOM 2543 O O . PHE B 1 153 ? 10.594 -2.891 3.838 1 95.75 153 PHE B O 1
ATOM 2550 N N . GLN B 1 154 ? 12.125 -3.389 5.426 1 90.75 154 GLN B N 1
ATOM 2551 C CA . GLN B 1 154 ? 12.75 -2.074 5.43 1 90.75 154 GLN B CA 1
ATOM 2552 C C . GLN B 1 154 ? 14.258 -2.188 5.215 1 90.75 154 GLN B C 1
ATOM 2554 O O . GLN B 1 154 ? 14.914 -3.035 5.824 1 90.75 154 GLN B O 1
ATOM 2559 N N . ARG B 1 155 ? 14.719 -1.435 4.273 1 77.56 155 ARG B N 1
ATOM 2560 C CA . ARG B 1 155 ? 16.156 -1.382 4.039 1 77.56 155 ARG B CA 1
ATOM 2561 C C . ARG B 1 155 ? 16.875 -0.658 5.176 1 77.56 155 ARG B C 1
ATOM 2563 O O . ARG B 1 155 ? 16.453 0.428 5.586 1 77.56 155 ARG B O 1
ATOM 2570 N N . ARG B 1 156 ? 17.609 -1.486 6 1 62.84 156 ARG B N 1
ATOM 2571 C CA . ARG B 1 156 ? 18.344 -0.846 7.082 1 62.84 156 ARG B CA 1
ATOM 2572 C C . ARG B 1 156 ? 19.406 0.111 6.531 1 62.84 156 ARG B C 1
ATOM 2574 O O . ARG B 1 156 ? 19.969 -0.133 5.465 1 62.84 156 ARG B O 1
ATOM 2581 N N . LYS B 1 157 ? 19.297 1.434 6.93 1 50.53 157 LYS B N 1
ATOM 2582 C CA . LYS B 1 157 ? 20.422 2.32 6.629 1 50.53 157 LYS B CA 1
ATOM 2583 C C . LYS B 1 157 ? 21.75 1.647 6.945 1 50.53 157 LYS B C 1
ATOM 2585 O O . LYS B 1 157 ? 21.891 0.971 7.969 1 50.53 157 LYS B O 1
ATOM 2590 N N . LYS B 1 158 ? 22.469 1.352 6.016 1 46.16 158 LYS B N 1
ATOM 2591 C CA . LYS B 1 158 ? 23.844 1.001 6.32 1 46.16 158 LYS B CA 1
ATOM 2592 C C . LYS B 1 158 ? 24.375 1.801 7.512 1 46.16 158 LYS B C 1
ATOM 2594 O O . LYS B 1 158 ? 24.156 3.012 7.594 1 46.16 158 LYS B O 1
ATOM 2599 N N . GLU B 1 159 ? 24.375 1.303 8.703 1 40.59 159 GLU B N 1
ATOM 2600 C CA . GLU B 1 159 ? 25.203 1.848 9.773 1 40.59 159 GLU B CA 1
ATOM 2601 C C . GLU B 1 159 ? 26.391 2.617 9.219 1 40.59 159 GLU B C 1
ATOM 2603 O O . GLU B 1 159 ? 27.031 2.182 8.25 1 40.59 159 GLU B O 1
ATOM 2608 N N . LYS B 1 160 ? 26.344 3.988 9.328 1 38.03 160 LYS B N 1
ATOM 2609 C CA . LYS B 1 160 ? 27.656 4.641 9.344 1 38.03 160 LYS B CA 1
ATOM 2610 C C . LYS B 1 160 ? 28.719 3.717 9.922 1 38.03 160 LYS B C 1
ATOM 2612 O O . LYS B 1 160 ? 28.766 3.502 11.141 1 38.03 160 LYS B O 1
ATOM 2617 N N . ALA B 1 161 ? 29.016 2.721 9.578 1 33.62 161 ALA B N 1
ATOM 2618 C CA . ALA B 1 161 ? 30.109 1.903 10.109 1 33.62 161 ALA B CA 1
ATOM 2619 C C . ALA B 1 161 ? 31.328 2.762 10.445 1 33.62 161 ALA B C 1
ATOM 2621 O O . ALA B 1 161 ? 31.406 3.928 10.047 1 33.62 161 ALA B O 1
ATOM 2622 N N . SER B 1 162 ? 32.719 2.189 10.203 1 35.69 162 SER B N 1
ATOM 2623 C CA . SER B 1 162 ? 34.125 2.131 10.57 1 35.69 162 SER B CA 1
ATOM 2624 C C . SER B 1 162 ? 34.875 3.404 10.164 1 35.69 162 SER B C 1
ATOM 2626 O O . SER B 1 162 ? 36.094 3.482 10.266 1 35.69 162 SER B O 1
ATOM 2628 N N . LEU B 1 163 ? 34.25 4.367 9.586 1 33.88 163 LEU B N 1
ATOM 2629 C CA . LEU B 1 163 ? 35.281 5.367 9.422 1 33.88 163 LEU B CA 1
ATOM 2630 C C . LEU B 1 163 ? 35.781 5.855 10.773 1 33.88 163 LEU B C 1
ATOM 2632 O O . LEU B 1 163 ? 36.688 6.711 10.844 1 33.88 163 LEU B O 1
ATOM 2636 N N . LEU B 1 164 ? 35.094 5.594 11.906 1 32.25 164 LEU B N 1
ATOM 2637 C CA . LEU B 1 164 ? 35.812 6.051 13.094 1 32.25 164 LEU B CA 1
ATOM 2638 C C . LEU B 1 164 ? 37.031 5.188 13.359 1 32.25 164 LEU B C 1
ATOM 2640 O O . LEU B 1 164 ? 37.844 5.492 14.25 1 32.25 164 LEU B O 1
ATOM 2644 N N . THR B 1 165 ? 37.188 3.947 12.938 1 31.02 165 THR B N 1
ATOM 2645 C CA . THR B 1 165 ? 38.438 3.375 13.383 1 31.02 165 THR B CA 1
ATOM 2646 C C . THR B 1 165 ? 39.625 4.004 12.633 1 31.02 165 THR B C 1
ATOM 2648 O O . THR B 1 165 ? 40.781 3.801 13 1 31.02 165 THR B O 1
ATOM 2651 N N . ARG B 1 166 ? 39.5 4.449 11.445 1 29.05 166 ARG B N 1
ATOM 2652 C CA . ARG B 1 166 ? 40.844 4.754 10.945 1 29.05 166 ARG B CA 1
ATOM 2653 C C . ARG B 1 166 ? 41.281 6.141 11.398 1 29.05 166 ARG B C 1
ATOM 2655 O O . ARG B 1 166 ? 42.344 6.617 10.984 1 29.05 166 ARG B O 1
ATOM 2662 N N . ALA B 1 167 ? 40.531 6.961 12.305 1 22.22 167 ALA B N 1
ATOM 2663 C CA . ALA B 1 167 ? 41.406 8.016 12.797 1 22.22 167 ALA B CA 1
ATOM 2664 C C . ALA B 1 167 ? 42.094 7.605 14.094 1 22.22 167 ALA B C 1
ATOM 2666 O O . ALA B 1 167 ? 41.531 6.836 14.883 1 22.22 167 ALA B O 1
#

Sequence (334 aa):
RPPPISRPDSDFEAQLGVQFVEGREGILITELNELFEKVGFPRRDPDRLRVALENTYHIIWVRAARQSRLARQIIGFARATSDGVLSATVWDVAVNPGWQRSGLGRALMERLTKKLVEDGIPTITLYAEPQVVGLYEKLGYVRDPDGIRGMAFQRRKKEKASLLTRARPPPISRPDSDFEAQLGVQFVEGREGILITELNELFEKVGFPRRDPDRLRVALENTYHIIWVRAARQSRLARQIIGFARATSDGVLSATVWDVAVNPGWQRSGLGRALMERLTKKLVEDGIPTITLYAEPQVVGLYEKLGYVRDPDGIRGMAFQRRKKEKASLLTRA

Foldseek 3Di:
DFFDQPDDQVCCCVPVQKGKDKACPPDDLVLLQVQCVQQPHDRDDSVVVVVVSVQFPIKMWMFGNPDDPPDRHTAWIKTWHDPQAEEIEIDDTTGRPVCPPVCVSLNRCSVRRVVCVVSNHPYYYYDDDPVCVVSVVSRVDDACVVNNHDDDDDDPPPPPPPPVVVD/DFFDQPDDQVCCCVPVQKGKDKACPPDDLVLLQVQCVQQPHDRDDSVVVVVVSVQFPIKMWMFGNPDDPPDRHTAWIKTWHDPQAEEIEIDDTTGRPVCPPVCVSLNRCSVRRVVCVVSNHPYYYYDDDPVCVVSVVSRVDDACVVNNHDDDDDDPPPPPPPPVVVD